Protein AF-A0A520QH51-F1 (afdb_monomer_lite)

Sequence (351 aa):
MFACTRCDEPVSREGALCEECRLDLYPPISARGGKYSPLALGAISLVCDPLLIPSILAMRRGVSELREVARREREGHWGDEHRDVRTGAVWGIVLGGARPALVVFFAIAVMFLDAWAPGHAEPWRPPYRPGVRITSDILADDVARRQRGLDALTYEGADLTGAQRRALLRFAIDGDAPRSQRTLVAERILVTDHLRRLEPSALVGVADLDAPARSAAFVHLAAEIASAERGEAARQTTVELMRRETNPDAFPVWAYDQAEVGAWALSALASLDPHHPLASQSLHVGAALCDSGEASAETFAPIRGRALDLIRGGEDEQLVLAAVAVSACLEQDREVTEALALRGDPEGGDR

pLDDT: mean 76.83, std 13.9, range [34.16, 94.38]

Secondary structure (DSSP, 8-state):
-EEPTTT-PEEPSSS-B-TTT--BSS--GGGSS-SS-HHHHHHHHHHS-TTSHHHHHHHHHHHHHHHHHHHHHHTT---THHHHHHHHHHHHHHHHHHHHHHHHHHHHHHHHHHHSS---------S--HHHHHHHHHTSS-HHHHHHHHHHHHHHGGG--HHHHHHHHHHHHH-SS-HHHHHHHHHHHHHT-TTS---GGGGTTGGGS-HHHHHHHHHHHHHHHT-TTTHHHHHHHHHHHHHT---TTSS-GGGG-SHHHHHHHHHHHHTS-TTSTTTTHHHHHHHHHHHHT-S-GGGGGGGHHHHHHHHHH---HHHHHHHHHHHGGGTT-HHHHHHHHHHS-TT-S--

Radius of gyration: 50.43 Å; chains: 1; bounding box: 85×51×151 Å

Structure (mmCIF, N/CA/C/O backbone):
data_AF-A0A520QH51-F1
#
_entry.id   AF-A0A520QH51-F1
#
loop_
_atom_site.group_PDB
_atom_site.id
_atom_site.type_symbol
_atom_site.label_atom_id
_atom_site.label_alt_id
_atom_site.label_comp_id
_atom_site.label_asym_id
_atom_site.label_entity_id
_atom_site.label_seq_id
_atom_site.pdbx_PDB_ins_code
_atom_site.Cartn_x
_atom_site.Cartn_y
_atom_site.Cartn_z
_atom_site.occupancy
_atom_site.B_iso_or_equiv
_atom_site.auth_seq_id
_atom_site.auth_comp_id
_atom_site.auth_asym_id
_atom_site.auth_atom_id
_atom_site.pdbx_PDB_model_num
ATOM 1 N N . MET A 1 1 ? -40.577 28.714 95.571 1.00 51.81 1 MET A N 1
ATOM 2 C CA . MET A 1 1 ? -41.981 29.147 95.452 1.00 51.81 1 MET A CA 1
ATOM 3 C C . MET A 1 1 ? -42.115 29.741 94.064 1.00 51.81 1 MET A C 1
ATOM 5 O O . MET A 1 1 ? -41.299 30.594 93.738 1.00 51.81 1 MET A O 1
ATOM 9 N N . PHE A 1 2 ? -43.000 29.211 93.225 1.00 55.94 2 PHE A N 1
ATOM 10 C CA . PHE A 1 2 ? -43.242 29.742 91.879 1.00 55.94 2 PHE A CA 1
ATOM 11 C C . PHE A 1 2 ? -44.551 30.530 91.906 1.00 55.94 2 PHE A C 1
ATOM 13 O O . PHE A 1 2 ? -45.502 30.068 92.528 1.00 55.94 2 PHE A O 1
ATOM 20 N N . ALA A 1 3 ? -44.583 31.701 91.273 1.00 58.47 3 ALA A N 1
ATOM 21 C CA . ALA A 1 3 ? -45.793 32.505 91.129 1.00 58.47 3 ALA A CA 1
ATOM 22 C C . ALA A 1 3 ? -46.514 32.136 89.822 1.00 58.47 3 ALA A C 1
ATOM 24 O O . ALA A 1 3 ? -45.864 31.900 88.798 1.00 58.47 3 ALA A O 1
ATOM 25 N N . CYS A 1 4 ? -47.844 32.050 89.847 1.00 56.00 4 CYS A N 1
ATOM 26 C CA . CYS A 1 4 ? -48.638 31.818 88.643 1.00 56.00 4 CYS A CA 1
ATOM 27 C C . CYS A 1 4 ? -48.494 32.998 87.673 1.00 56.00 4 CYS A C 1
ATOM 29 O O . CYS A 1 4 ? -48.790 34.130 88.029 1.00 56.00 4 CYS A O 1
ATOM 31 N N . THR A 1 5 ? -48.140 32.752 86.411 1.00 58.38 5 THR A N 1
ATOM 32 C CA . THR A 1 5 ? -47.882 33.819 85.419 1.00 58.38 5 THR A CA 1
ATOM 33 C C . THR A 1 5 ? -49.096 34.682 85.064 1.00 58.38 5 THR A C 1
ATOM 35 O O . THR A 1 5 ? -48.954 35.670 84.347 1.00 58.38 5 THR A O 1
ATOM 38 N N . ARG A 1 6 ? -50.298 34.306 85.518 1.00 56.81 6 ARG A N 1
ATOM 39 C CA . ARG A 1 6 ? -51.548 35.024 85.244 1.00 56.81 6 ARG A CA 1
ATOM 40 C C . ARG A 1 6 ? -52.113 35.771 86.455 1.00 56.81 6 ARG A C 1
ATOM 42 O O . ARG A 1 6 ? -52.847 36.731 86.251 1.00 56.81 6 ARG A O 1
ATOM 49 N N . CYS A 1 7 ? -51.818 35.328 87.674 1.00 63.22 7 CYS A N 1
ATOM 50 C CA . CYS A 1 7 ? -52.389 35.898 88.901 1.00 63.22 7 CYS A CA 1
ATOM 51 C C . CYS A 1 7 ? -51.370 36.106 90.033 1.00 63.22 7 CYS A C 1
ATOM 53 O O . CYS A 1 7 ? -51.765 36.506 91.117 1.00 63.22 7 CYS A O 1
ATOM 55 N N . ASP A 1 8 ? -50.082 35.840 89.796 1.00 60.22 8 ASP A N 1
ATOM 56 C CA . ASP A 1 8 ? -48.950 35.994 90.726 1.00 60.22 8 ASP A CA 1
ATOM 57 C C . ASP A 1 8 ? -49.059 35.255 92.081 1.00 60.22 8 ASP A C 1
ATOM 59 O O . ASP A 1 8 ? -48.204 35.405 92.954 1.00 60.22 8 ASP A O 1
ATOM 63 N N . GLU A 1 9 ? -50.045 34.366 92.232 1.00 64.88 9 GLU A N 1
ATOM 64 C CA . GLU A 1 9 ? -50.251 33.522 93.417 1.00 64.88 9 GLU A CA 1
ATOM 65 C C . GLU A 1 9 ? -49.100 32.506 93.606 1.00 64.88 9 GLU A C 1
ATOM 67 O O . GLU A 1 9 ? -48.696 31.860 92.626 1.00 64.88 9 GLU A O 1
ATOM 72 N N . PRO A 1 10 ? -48.574 32.298 94.831 1.00 57.75 10 PRO A N 1
ATOM 73 C CA . PRO A 1 10 ? -47.543 31.297 95.094 1.00 57.75 10 PRO A CA 1
ATOM 74 C C . PRO A 1 10 ? -48.102 29.863 95.050 1.00 57.75 10 PRO A C 1
ATOM 76 O O . PRO A 1 10 ? -48.915 29.472 95.880 1.00 57.75 10 PRO A O 1
ATOM 79 N N . VAL A 1 11 ? -47.608 29.040 94.122 1.00 58.31 11 VAL A N 1
ATOM 80 C CA . VAL A 1 11 ? -48.062 27.651 93.917 1.00 58.31 11 VAL A CA 1
ATOM 81 C C . VAL A 1 11 ? -47.143 26.653 94.643 1.00 58.31 11 VAL A C 1
ATOM 83 O O . VAL A 1 11 ? -45.909 26.779 94.604 1.00 58.31 11 VAL A O 1
ATOM 86 N N . SER A 1 12 ? -47.736 25.657 95.319 1.00 52.19 12 SER A N 1
ATOM 87 C CA . SER A 1 12 ? -47.019 24.552 95.975 1.00 52.19 12 SER A CA 1
ATOM 88 C C . SER A 1 12 ? -46.561 23.495 94.952 1.00 52.19 12 SER A C 1
ATOM 90 O O . SER A 1 12 ? -47.100 23.377 93.856 1.00 52.19 12 SER A O 1
ATOM 92 N N . ARG A 1 13 ? -45.478 22.772 95.267 1.00 53.16 13 ARG A N 1
ATOM 93 C CA . ARG A 1 13 ? -44.695 21.971 94.301 1.00 53.16 13 ARG A CA 1
ATOM 94 C C . ARG A 1 13 ? -45.325 20.636 93.877 1.00 53.16 13 ARG A C 1
ATOM 96 O O . ARG A 1 13 ? -44.764 19.975 93.008 1.00 53.16 13 ARG A O 1
ATOM 103 N N . GLU A 1 14 ? -46.451 20.235 94.454 1.00 46.94 14 GLU A N 1
ATOM 104 C CA . GLU A 1 14 ? -47.078 18.934 94.201 1.00 46.94 14 GLU A CA 1
ATOM 105 C C . GLU A 1 14 ? -48.450 19.138 93.540 1.00 46.94 14 GLU A C 1
ATOM 107 O O . GLU A 1 14 ? -49.402 19.543 94.193 1.00 46.94 14 GLU A O 1
ATOM 112 N N . GLY A 1 15 ? -48.544 18.879 92.227 1.00 54.56 15 GLY A N 1
ATOM 113 C CA . GLY A 1 15 ? -49.809 18.900 91.471 1.00 54.56 15 GLY A CA 1
ATOM 114 C C . GLY A 1 15 ? -50.276 20.298 91.048 1.00 54.56 15 GLY A C 1
ATOM 115 O O . GLY A 1 15 ? -51.254 20.823 91.566 1.00 54.56 15 GLY A O 1
ATOM 116 N N . ALA A 1 16 ? -49.573 20.909 90.093 1.00 56.59 16 ALA A N 1
ATOM 117 C CA . ALA A 1 16 ? -49.692 22.329 89.760 1.00 56.59 16 ALA A CA 1
ATOM 118 C C . ALA A 1 16 ? -50.955 22.710 88.951 1.00 56.59 16 ALA A C 1
ATOM 120 O O . ALA A 1 16 ? -50.886 23.039 87.764 1.00 56.59 16 ALA A O 1
ATOM 121 N N . LEU A 1 17 ? -52.096 22.754 89.635 1.00 55.97 17 LEU A N 1
ATOM 122 C CA . LEU A 1 17 ? -53.238 23.590 89.275 1.00 55.97 17 LEU A CA 1
ATOM 123 C C . LEU A 1 17 ? -53.187 24.867 90.118 1.00 55.97 17 LEU A C 1
ATOM 125 O O . LEU A 1 17 ? -53.073 24.818 91.338 1.00 55.97 17 LEU A O 1
ATOM 129 N N . CYS A 1 18 ? -53.291 26.022 89.472 1.00 59.66 18 CYS A N 1
ATOM 130 C CA . CYS A 1 18 ? -53.585 27.278 90.161 1.00 59.66 18 CYS A CA 1
ATOM 131 C C . CYS A 1 18 ? -54.989 27.178 90.784 1.00 59.66 18 CYS A C 1
ATOM 133 O O . CYS A 1 18 ? -55.955 27.063 90.031 1.00 59.66 18 CYS A O 1
ATOM 135 N N . GLU A 1 19 ? -55.132 27.211 92.114 1.00 60.78 19 GLU A N 1
ATOM 136 C CA . GLU A 1 19 ? -56.453 27.078 92.762 1.00 60.78 19 GLU A CA 1
ATOM 137 C C . GLU A 1 19 ? -57.422 28.201 92.349 1.00 60.78 19 GLU A C 1
ATOM 139 O O . GLU A 1 19 ? -58.598 27.933 92.096 1.00 60.78 19 GLU A O 1
ATOM 144 N N . GLU A 1 20 ? -56.909 29.421 92.162 1.00 62.56 20 GLU A N 1
ATOM 145 C CA . GLU A 1 20 ? -57.691 30.609 91.791 1.00 62.56 20 GLU A CA 1
ATOM 146 C C . GLU A 1 20 ? -58.173 30.562 90.329 1.00 62.56 20 GLU A C 1
ATOM 148 O O . GLU A 1 20 ? -59.326 30.830 89.994 1.00 62.56 20 GLU A O 1
ATOM 153 N N . CYS A 1 21 ? -57.266 30.206 89.422 1.00 60.12 21 CYS A N 1
ATOM 154 C CA . CYS A 1 21 ? -57.450 30.368 87.985 1.00 60.12 21 CYS A CA 1
ATOM 155 C C . CYS A 1 21 ? -57.677 29.049 87.236 1.00 60.12 21 CYS A C 1
ATOM 157 O O . CYS A 1 21 ? -57.857 29.060 86.016 1.00 60.12 21 CYS A O 1
ATOM 159 N N . ARG A 1 22 ? -57.650 27.918 87.963 1.00 59.56 22 ARG A N 1
ATOM 160 C CA . ARG A 1 22 ? -57.692 26.526 87.468 1.00 59.56 22 ARG A CA 1
ATOM 161 C C . ARG A 1 22 ? -56.784 26.269 86.268 1.00 59.56 22 ARG A C 1
ATOM 163 O O . ARG A 1 22 ? -57.030 25.374 85.462 1.00 59.56 22 ARG A O 1
ATOM 170 N N . LEU A 1 23 ? -55.741 27.081 86.137 1.00 56.56 23 LEU A N 1
ATOM 171 C CA . LEU A 1 23 ? -54.779 26.966 85.065 1.00 56.56 23 LEU A CA 1
ATOM 172 C C . LEU A 1 23 ? -53.839 25.823 85.428 1.00 56.56 23 LEU A C 1
ATOM 174 O O . LEU A 1 23 ? -53.167 25.877 86.461 1.00 56.56 23 LEU A O 1
ATOM 178 N N . ASP A 1 24 ? -53.818 24.800 84.584 1.00 57.91 24 ASP A N 1
ATOM 179 C CA . ASP A 1 24 ? -52.816 23.749 84.661 1.00 57.91 24 ASP A CA 1
ATOM 180 C C . ASP A 1 24 ? -51.475 24.350 84.224 1.00 57.91 24 ASP A C 1
ATOM 182 O O . ASP A 1 24 ? -51.290 24.732 83.062 1.00 57.91 24 ASP A O 1
ATOM 186 N N . LEU A 1 25 ? -50.562 24.522 85.181 1.00 55.75 25 LEU A N 1
ATOM 187 C CA . LEU A 1 25 ? -49.248 25.117 84.926 1.00 55.75 25 LEU A CA 1
ATOM 188 C C . LEU A 1 25 ? -48.340 24.158 84.145 1.00 55.75 25 LEU A C 1
ATOM 190 O O . LEU A 1 25 ? -47.405 24.601 83.473 1.00 55.75 25 LEU A O 1
ATOM 194 N N . TYR A 1 26 ? -48.644 22.859 84.165 1.00 56.97 26 TYR A N 1
ATOM 195 C CA . TYR A 1 26 ? -47.926 21.838 83.416 1.00 56.97 26 TYR A CA 1
ATOM 196 C C . TYR A 1 26 ? -48.920 20.940 82.680 1.00 56.97 26 TYR A C 1
ATOM 198 O O . TYR A 1 26 ? -49.053 19.773 83.043 1.00 56.97 26 TYR A O 1
ATOM 206 N N . PRO A 1 27 ? -49.542 21.428 81.585 1.00 60.12 27 PRO A N 1
ATOM 207 C CA . PRO A 1 27 ? -50.450 20.601 80.808 1.00 60.12 27 PRO A CA 1
ATOM 208 C C . PRO A 1 27 ? -49.763 19.290 80.401 1.00 60.12 27 PRO A C 1
ATOM 210 O O . PRO A 1 27 ? -48.537 19.299 80.144 1.00 60.12 27 PRO A O 1
ATOM 213 N N . PRO A 1 28 ? -50.533 18.188 80.321 1.00 59.53 28 PRO A N 1
ATOM 214 C CA . PRO A 1 28 ? -50.001 16.873 80.014 1.00 59.53 28 PRO A CA 1
ATOM 215 C C . PRO A 1 28 ? -49.222 16.943 78.708 1.00 59.53 28 PRO A C 1
ATOM 217 O O . PRO A 1 28 ? -49.640 17.586 77.737 1.00 59.53 28 PRO A O 1
ATOM 220 N N . ILE A 1 29 ? -48.046 16.319 78.692 1.00 56.41 29 ILE A N 1
ATOM 221 C CA . ILE A 1 29 ? -47.102 16.421 77.567 1.00 56.41 29 ILE A CA 1
ATOM 222 C C . ILE A 1 29 ? -47.766 15.961 76.252 1.00 56.41 29 ILE A C 1
ATOM 224 O O . ILE A 1 29 ? -47.536 16.535 75.186 1.00 56.41 29 ILE A O 1
ATOM 228 N N . SER A 1 30 ? -48.698 15.010 76.347 1.00 55.88 30 SER A N 1
ATOM 229 C CA . SER A 1 30 ? -49.534 14.511 75.250 1.00 55.88 30 SER A CA 1
ATOM 230 C C . SER A 1 30 ? -50.407 15.575 74.563 1.00 55.88 30 SER A C 1
ATOM 232 O O . SER A 1 30 ? -50.742 15.409 73.391 1.00 55.88 30 SER A O 1
ATOM 234 N N . ALA A 1 31 ? -50.742 16.680 75.236 1.00 56.53 31 ALA A N 1
ATOM 235 C CA . ALA A 1 31 ? -51.583 17.751 74.699 1.00 56.53 31 ALA A CA 1
ATOM 236 C C . ALA A 1 31 ? -50.799 18.846 73.943 1.00 56.53 31 ALA A C 1
ATOM 238 O O . ALA A 1 31 ? -51.407 19.697 73.294 1.00 56.53 31 ALA A O 1
ATOM 239 N N . ARG A 1 32 ? -49.456 18.854 74.002 1.00 55.56 32 ARG A N 1
ATOM 240 C CA . ARG A 1 32 ? -48.621 19.978 73.525 1.00 55.56 32 ARG A CA 1
ATOM 241 C C . ARG A 1 32 ? -48.234 19.961 72.044 1.00 55.56 32 ARG A C 1
ATOM 243 O O . ARG A 1 32 ? -47.644 20.932 71.574 1.00 55.56 32 ARG A O 1
ATOM 250 N N . GLY A 1 33 ? -48.556 18.928 71.270 1.00 50.16 33 GLY A N 1
ATOM 251 C CA . GLY A 1 33 ? -48.171 18.907 69.856 1.00 50.16 33 GLY A CA 1
ATOM 252 C C . GLY A 1 33 ? -49.075 18.032 69.004 1.00 50.16 33 GLY A C 1
ATOM 253 O O . GLY A 1 33 ? -49.633 17.064 69.504 1.00 50.16 33 GLY A O 1
ATOM 254 N N . GLY A 1 34 ? -49.166 18.349 67.709 1.00 57.78 34 GLY A N 1
ATOM 255 C CA . GLY A 1 34 ? -50.163 17.859 66.746 1.00 57.78 34 GLY A CA 1
ATOM 256 C C . GLY A 1 34 ? -50.494 16.359 66.735 1.00 57.78 34 GLY A C 1
ATOM 257 O O . GLY A 1 34 ? -49.760 15.546 67.285 1.00 57.78 34 GLY A O 1
ATOM 258 N N . LYS A 1 35 ? -51.580 16.030 66.018 1.00 61.19 35 LYS A N 1
ATOM 259 C CA . LYS A 1 35 ? -52.412 14.799 66.022 1.00 61.19 35 LYS A CA 1
ATOM 260 C C . LYS A 1 35 ? -51.740 13.417 66.178 1.00 61.19 35 LYS A C 1
ATOM 262 O O . LYS A 1 35 ? -52.455 12.459 66.442 1.00 61.19 35 LYS A O 1
ATOM 267 N N . TYR A 1 36 ? -50.425 13.284 66.022 1.00 60.50 36 TYR A N 1
ATOM 268 C CA . TYR A 1 36 ? -49.702 12.012 66.059 1.00 60.50 36 TYR A CA 1
ATOM 269 C C . TYR A 1 36 ? -48.541 12.039 67.062 1.00 60.50 36 TYR A C 1
ATOM 271 O O . TYR A 1 36 ? -47.714 12.954 67.046 1.00 60.50 36 TYR A O 1
ATOM 279 N N . SER A 1 37 ? -48.467 11.012 67.914 1.00 65.81 37 SER A N 1
ATOM 280 C CA . SER A 1 37 ? -47.345 10.780 68.830 1.00 65.81 37 SER A CA 1
ATOM 281 C C . SER A 1 37 ? -46.060 10.411 68.062 1.00 65.81 37 SER A C 1
ATOM 283 O O . SER A 1 37 ? -46.144 9.925 66.931 1.00 65.81 37 SER A O 1
ATOM 285 N N . PRO A 1 38 ? -44.857 10.591 68.646 1.00 66.00 38 PRO A N 1
ATOM 286 C CA . PRO A 1 38 ? -43.596 10.176 68.017 1.00 66.00 38 PRO A CA 1
ATOM 287 C C . PRO A 1 38 ? -43.576 8.696 67.612 1.00 66.00 38 PRO A C 1
ATOM 289 O O . PRO A 1 38 ? -43.050 8.356 66.557 1.00 66.00 38 PRO A O 1
ATOM 292 N N . LEU A 1 39 ? -44.206 7.830 68.412 1.00 66.94 39 LEU A N 1
ATOM 293 C CA . LEU A 1 39 ? -44.377 6.409 68.111 1.00 66.94 39 LEU A CA 1
ATOM 294 C C . LEU A 1 39 ? -45.283 6.184 66.891 1.00 66.94 39 LEU A C 1
ATOM 296 O O . LEU A 1 39 ? -44.944 5.393 66.018 1.00 66.94 39 LEU A O 1
ATOM 300 N N . ALA A 1 40 ? -46.404 6.906 66.793 1.00 69.06 40 ALA A N 1
ATOM 301 C CA . ALA A 1 40 ? -47.287 6.826 65.630 1.00 69.06 40 ALA A CA 1
ATOM 302 C C . ALA A 1 40 ? -46.584 7.318 64.354 1.00 69.06 40 ALA A C 1
ATOM 304 O O . ALA A 1 40 ? -46.711 6.696 63.304 1.00 69.06 40 ALA A O 1
ATOM 305 N N . LEU A 1 41 ? -45.791 8.390 64.451 1.00 65.25 41 LEU A N 1
ATOM 306 C CA . LEU A 1 41 ? -44.973 8.882 63.340 1.00 65.25 41 LEU A CA 1
ATOM 307 C C . LEU A 1 41 ? -43.886 7.874 62.937 1.00 65.25 41 LEU A C 1
ATOM 309 O O . LEU A 1 41 ? -43.697 7.651 61.746 1.00 65.25 41 LEU A O 1
ATOM 313 N N . GLY A 1 42 ? -43.229 7.227 63.906 1.00 58.75 42 GLY A N 1
ATOM 314 C CA . GLY A 1 42 ? -42.260 6.155 63.655 1.00 58.75 42 GLY A CA 1
ATOM 315 C C . GLY A 1 42 ? -42.887 4.886 63.060 1.00 58.75 42 GLY A C 1
ATOM 316 O O . GLY A 1 42 ? -42.258 4.207 62.260 1.00 58.75 42 GLY A O 1
ATOM 317 N N . ALA A 1 43 ? -44.142 4.571 63.387 1.00 71.62 43 ALA A N 1
ATOM 318 C CA . ALA A 1 43 ? -44.869 3.463 62.765 1.00 71.62 43 ALA A CA 1
ATOM 319 C C . ALA A 1 43 ? -45.305 3.798 61.327 1.00 71.62 43 ALA A C 1
ATOM 321 O O . ALA A 1 43 ? -45.138 2.985 60.420 1.00 71.62 43 ALA A O 1
ATOM 322 N N . ILE A 1 44 ? -45.809 5.017 61.093 1.00 72.19 44 ILE A N 1
ATOM 323 C CA . ILE A 1 44 ? -46.162 5.504 59.748 1.00 72.19 44 ILE A CA 1
ATOM 324 C C . ILE A 1 44 ? -44.917 5.562 58.862 1.00 72.19 44 ILE A C 1
ATOM 326 O O . ILE A 1 44 ? -44.995 5.216 57.682 1.00 72.19 44 ILE A O 1
ATOM 330 N N . SER A 1 45 ? -43.761 5.932 59.421 1.00 68.75 45 SER A N 1
ATOM 331 C CA . SER A 1 45 ? -42.522 6.010 58.654 1.00 68.75 45 SER A CA 1
ATOM 332 C C . SER A 1 45 ? -42.029 4.655 58.139 1.00 68.75 45 SER A C 1
ATOM 334 O O . SER A 1 45 ? -41.273 4.610 57.169 1.00 68.75 45 SER A O 1
ATOM 336 N N . LEU A 1 46 ? -42.483 3.536 58.715 1.00 65.94 46 LEU A N 1
ATOM 337 C CA . LEU A 1 46 ? -42.207 2.189 58.202 1.00 65.94 46 LEU A CA 1
ATOM 338 C C . LEU A 1 46 ? -43.045 1.835 56.967 1.00 65.94 46 LEU A C 1
ATOM 340 O O . LEU A 1 46 ? -42.603 1.025 56.152 1.00 65.94 46 LEU A O 1
ATOM 344 N N . VAL A 1 47 ? -44.200 2.469 56.770 1.00 69.44 47 VAL A N 1
ATOM 345 C CA . VAL A 1 47 ? -45.127 2.126 55.679 1.00 69.44 47 VAL A CA 1
ATOM 346 C C . VAL A 1 47 ? -45.119 3.180 54.569 1.00 69.44 47 VAL A C 1
ATOM 348 O O . VAL A 1 47 ? -45.052 2.827 53.396 1.00 69.44 47 VAL A O 1
ATOM 351 N N . CYS A 1 48 ? -45.119 4.469 54.921 1.00 68.56 48 CYS A N 1
ATOM 352 C CA . CYS A 1 48 ? -45.359 5.576 53.991 1.00 68.56 48 CYS A CA 1
ATOM 353 C C . CYS A 1 48 ? -44.329 6.699 54.162 1.00 68.56 48 CYS A C 1
ATOM 355 O O . CYS A 1 48 ? -44.671 7.801 54.591 1.00 68.56 48 CYS A O 1
ATOM 357 N N . ASP A 1 49 ? -43.065 6.431 53.826 1.00 67.25 49 ASP A N 1
ATOM 358 C CA . ASP A 1 49 ? -42.001 7.436 53.915 1.00 67.25 49 ASP A CA 1
ATOM 359 C C . ASP A 1 49 ? -41.099 7.479 52.670 1.00 67.25 49 ASP A C 1
ATOM 361 O O . ASP A 1 49 ? -39.961 7.006 52.704 1.00 67.25 49 ASP A O 1
ATOM 365 N N . PRO A 1 50 ? -41.598 8.028 51.547 1.00 60.06 50 PRO A N 1
ATOM 366 C CA . PRO A 1 50 ? -40.842 8.083 50.297 1.00 60.06 50 PRO A CA 1
ATOM 367 C C . PRO A 1 50 ? -39.649 9.056 50.335 1.00 60.06 50 PRO A C 1
ATOM 369 O O . PRO A 1 50 ? -38.803 8.990 49.451 1.00 60.06 50 PRO A O 1
ATOM 372 N N . LEU A 1 51 ? -39.566 9.958 51.324 1.00 72.94 51 LEU A N 1
ATOM 373 C CA . LEU A 1 51 ? -38.568 11.043 51.374 1.00 72.94 51 LEU A CA 1
ATOM 374 C C . LEU A 1 51 ? -37.917 11.236 52.760 1.00 72.94 51 LEU A C 1
ATOM 376 O O . LEU A 1 51 ? -37.344 12.288 53.032 1.00 72.94 51 LEU A O 1
ATOM 380 N N . LEU A 1 52 ? -38.005 10.245 53.651 1.00 73.81 52 LEU A N 1
ATOM 381 C CA . LEU A 1 52 ? -37.541 10.297 55.051 1.00 73.81 52 LEU A CA 1
ATOM 382 C C . LEU A 1 52 ? -38.207 11.391 55.919 1.00 73.81 52 LEU A C 1
ATOM 384 O O . LEU A 1 52 ? -37.733 11.700 57.015 1.00 73.81 52 LEU A O 1
ATOM 388 N N . ILE A 1 53 ? -39.313 11.984 55.463 1.00 75.00 53 ILE A N 1
ATOM 389 C CA . ILE A 1 53 ? -39.962 13.135 56.106 1.00 75.00 53 ILE A CA 1
ATOM 390 C C . ILE A 1 53 ? -40.612 12.707 57.441 1.00 75.00 53 ILE A C 1
ATOM 392 O O . ILE A 1 53 ? -40.224 13.246 58.484 1.00 75.00 53 ILE A O 1
ATOM 396 N N . PRO A 1 54 ? -41.543 11.726 57.470 1.00 73.19 54 PRO A N 1
ATOM 397 C CA . PRO A 1 54 ? -42.029 11.090 58.694 1.00 73.19 54 PRO A CA 1
ATOM 398 C C . PRO A 1 54 ? -40.933 10.627 59.660 1.00 73.19 54 PRO A C 1
ATOM 400 O O . PRO A 1 54 ? -41.044 10.875 60.860 1.00 73.19 54 PRO A O 1
ATOM 403 N N . SER A 1 55 ? -39.857 10.019 59.153 1.00 73.12 55 SER A N 1
ATOM 404 C CA . SER A 1 55 ? -38.724 9.544 59.961 1.00 73.12 55 SER A CA 1
ATOM 405 C C . SER A 1 55 ? -38.006 10.688 60.690 1.00 73.12 55 SER A C 1
ATOM 407 O O . SER A 1 55 ? -37.783 10.628 61.903 1.00 73.12 55 SER A O 1
ATOM 409 N N . ILE A 1 56 ? -37.694 11.775 59.976 1.00 78.06 56 ILE A N 1
ATOM 410 C CA . ILE A 1 56 ? -37.047 12.967 60.549 1.00 78.06 56 ILE A CA 1
ATOM 411 C C . ILE A 1 56 ? -37.965 13.655 61.565 1.00 78.06 56 ILE A C 1
ATOM 413 O O . ILE A 1 56 ? -37.503 14.092 62.624 1.00 78.06 56 ILE A O 1
ATOM 417 N N . LEU A 1 57 ? -39.265 13.736 61.274 1.00 76.69 57 LEU A N 1
ATOM 418 C CA . LEU A 1 57 ? -40.258 14.314 62.182 1.00 76.69 57 LEU A CA 1
ATOM 419 C C . LEU A 1 57 ? -40.410 13.492 63.469 1.00 76.69 57 LEU A C 1
ATOM 421 O O . LEU A 1 57 ? -40.429 14.081 64.552 1.00 76.69 57 LEU A O 1
ATOM 425 N N . ALA A 1 58 ? -40.455 12.159 63.374 1.00 76.62 58 ALA A N 1
ATOM 426 C CA . ALA A 1 58 ? -40.513 11.261 64.529 1.00 76.62 58 ALA A CA 1
ATOM 427 C C . ALA A 1 58 ? -39.295 11.447 65.450 1.00 76.62 58 ALA A C 1
ATOM 429 O O . ALA A 1 58 ? -39.458 11.623 66.660 1.00 76.62 58 ALA A O 1
ATOM 430 N N . MET A 1 59 ? -38.087 11.512 64.876 1.00 74.44 59 MET A N 1
ATOM 431 C CA . MET A 1 59 ? -36.848 11.729 65.630 1.00 74.44 59 MET A CA 1
ATOM 432 C C . MET A 1 59 ? -36.794 13.111 66.289 1.00 74.44 59 MET A C 1
ATOM 434 O O . MET A 1 59 ? -36.540 13.212 67.491 1.00 74.44 59 MET A O 1
ATOM 438 N N . ARG A 1 60 ? -37.064 14.188 65.535 1.00 80.12 60 ARG A N 1
ATOM 439 C CA . ARG A 1 60 ? -37.058 15.561 66.077 1.00 80.12 60 ARG A CA 1
ATOM 44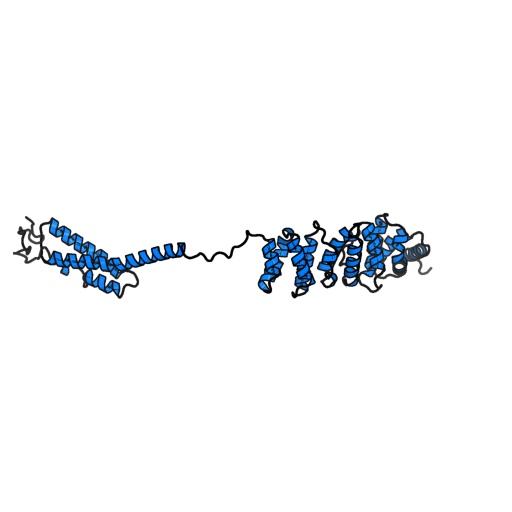0 C C . ARG A 1 60 ? -38.042 15.710 67.228 1.00 80.12 60 ARG A C 1
ATOM 442 O O . ARG A 1 60 ? -37.716 16.323 68.245 1.00 80.12 60 ARG A O 1
ATOM 449 N N . ARG A 1 61 ? -39.234 15.133 67.073 1.00 76.81 61 ARG A N 1
ATOM 450 C CA . ARG A 1 61 ? -40.273 15.209 68.090 1.00 76.81 61 ARG A CA 1
ATOM 451 C C . ARG A 1 61 ? -39.929 14.363 69.309 1.00 76.81 61 ARG A C 1
ATOM 453 O O . ARG A 1 61 ? -39.997 14.885 70.412 1.00 76.81 61 ARG A O 1
ATOM 460 N N . GLY A 1 62 ? -39.455 13.130 69.128 1.00 74.69 62 GLY A N 1
ATOM 461 C CA . GLY A 1 62 ? -38.982 12.295 70.234 1.00 74.69 62 GLY A CA 1
ATOM 462 C C . GLY A 1 62 ? -37.884 12.971 71.067 1.00 74.69 62 GLY A C 1
ATOM 463 O O . GLY A 1 62 ? -37.960 12.979 72.291 1.00 74.69 62 GLY A O 1
ATOM 464 N N . VAL A 1 63 ? -36.908 13.628 70.426 1.00 80.44 63 VAL A N 1
ATOM 465 C CA . VAL A 1 63 ? -35.855 14.385 71.134 1.00 80.44 63 VAL A CA 1
ATOM 466 C C . VAL A 1 63 ? -36.430 15.587 71.890 1.00 80.44 63 VAL A C 1
ATOM 468 O O . VAL A 1 63 ? -35.983 15.881 72.999 1.00 80.44 63 VAL A O 1
ATOM 471 N N . SER A 1 64 ? -37.416 16.281 71.317 1.00 78.62 64 SER A N 1
ATOM 472 C CA . SER A 1 64 ? -38.101 17.391 71.987 1.00 78.62 64 SER A CA 1
ATOM 473 C C . SER A 1 64 ? -38.843 16.927 73.242 1.00 78.62 64 SER A C 1
ATOM 475 O O . SER A 1 64 ? -38.676 17.540 74.294 1.00 78.62 64 SER A O 1
ATOM 477 N N . GLU A 1 65 ? -39.599 15.828 73.157 1.00 77.62 65 GLU A N 1
ATOM 478 C CA . GLU A 1 65 ? -40.328 15.269 74.306 1.00 77.62 65 GLU A CA 1
ATOM 479 C C . GLU A 1 65 ? -39.362 14.792 75.406 1.00 77.62 65 GLU A C 1
ATOM 481 O O . GLU A 1 65 ? -39.573 15.063 76.586 1.00 77.62 65 GLU A O 1
ATOM 486 N N . LEU A 1 66 ? -38.239 14.157 75.042 1.00 79.12 66 LEU A N 1
ATOM 487 C CA . LEU A 1 66 ? -37.220 13.735 76.015 1.00 79.12 66 LEU A CA 1
ATOM 488 C C . LEU A 1 66 ? -36.536 14.919 76.712 1.00 79.12 66 LEU A C 1
ATOM 490 O O . LEU A 1 66 ? -36.284 14.858 77.917 1.00 79.12 66 LEU A O 1
ATOM 494 N N . ARG A 1 67 ? -36.246 16.006 75.982 1.00 80.44 67 ARG A N 1
ATOM 495 C CA . ARG A 1 67 ? -35.692 17.242 76.563 1.00 80.44 67 ARG A CA 1
ATOM 496 C C . ARG A 1 67 ? -36.680 17.918 77.504 1.00 80.44 67 ARG A C 1
ATOM 498 O O . ARG A 1 67 ? -36.256 18.454 78.525 1.00 80.44 67 ARG A O 1
ATOM 505 N N . GLU A 1 68 ? -37.965 17.876 77.171 1.00 74.19 68 GLU A N 1
ATOM 506 C CA . GLU A 1 68 ? -39.031 18.428 78.002 1.00 74.19 68 GLU A CA 1
ATOM 507 C C . GLU A 1 68 ? -39.192 17.640 79.305 1.00 74.19 68 GLU A C 1
ATOM 509 O O . GLU A 1 68 ? -39.186 18.241 80.379 1.00 74.19 68 GLU A O 1
ATOM 514 N N . VAL A 1 69 ? -39.230 16.304 79.240 1.00 75.06 69 VAL A N 1
ATOM 515 C CA . VAL A 1 69 ? -39.243 15.449 80.440 1.00 75.06 69 VAL A CA 1
ATOM 516 C C . VAL A 1 69 ? -38.001 15.714 81.300 1.00 75.0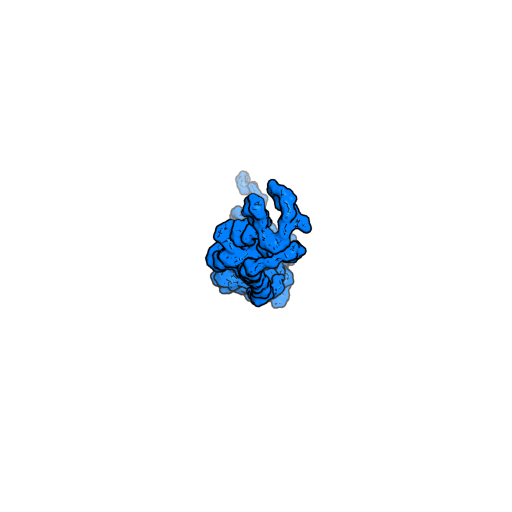6 69 VAL A C 1
ATOM 518 O O . VAL A 1 69 ? -38.117 15.942 82.501 1.00 75.06 69 VAL A O 1
ATOM 521 N N . ALA A 1 70 ? -36.811 15.787 80.693 1.00 75.31 70 ALA A N 1
ATOM 522 C CA . ALA A 1 70 ? -35.566 16.079 81.412 1.00 75.31 70 ALA A CA 1
ATOM 523 C C . ALA A 1 70 ? -35.504 17.505 81.996 1.00 75.31 70 ALA A C 1
ATOM 525 O O . ALA A 1 70 ? -34.748 17.766 82.934 1.00 75.31 70 ALA A O 1
ATOM 526 N N . ARG A 1 71 ? -36.247 18.468 81.440 1.00 74.25 71 ARG A N 1
ATOM 527 C CA . ARG A 1 71 ? -36.405 19.800 82.035 1.00 74.25 71 ARG A CA 1
ATOM 528 C C . ARG A 1 71 ? -37.306 19.730 83.268 1.00 74.25 71 ARG A C 1
ATOM 530 O O . ARG A 1 71 ? -36.877 20.173 84.328 1.00 74.25 71 ARG A O 1
ATOM 537 N N . ARG A 1 72 ? -38.489 19.119 83.145 1.00 69.06 72 ARG A N 1
ATOM 538 C CA . ARG A 1 72 ? -39.470 19.006 84.239 1.00 69.06 72 ARG A CA 1
ATOM 539 C C . ARG A 1 72 ? -38.910 18.255 85.449 1.00 69.06 72 ARG A C 1
ATOM 541 O O . ARG A 1 72 ? -39.108 18.688 86.580 1.00 69.06 72 ARG A O 1
ATOM 548 N N . GLU A 1 73 ? -38.125 17.205 85.216 1.00 69.69 73 GLU A N 1
ATOM 549 C CA . GLU A 1 73 ? -37.447 16.474 86.294 1.00 69.69 73 GLU A CA 1
ATOM 550 C C . GLU A 1 73 ? -36.366 17.302 86.997 1.00 69.69 73 GLU A C 1
ATOM 552 O O . GLU A 1 73 ? -36.254 17.249 88.220 1.00 69.69 73 GLU A O 1
ATOM 557 N N . ARG A 1 74 ? -35.596 18.121 86.262 1.00 69.44 74 ARG A N 1
ATOM 558 C CA . ARG A 1 74 ? -34.630 19.060 86.867 1.00 69.44 74 ARG A CA 1
ATOM 559 C C . ARG A 1 74 ? -35.314 20.145 87.694 1.00 69.44 74 ARG A C 1
ATOM 561 O O . ARG A 1 74 ? -34.739 20.636 88.659 1.00 69.44 74 ARG A O 1
ATOM 568 N N . GLU A 1 75 ? -36.540 20.497 87.329 1.00 67.69 75 GLU A N 1
ATOM 569 C CA . GLU A 1 75 ? -37.397 21.414 88.083 1.00 67.69 75 GLU A CA 1
ATOM 570 C C . GLU A 1 75 ? -38.073 20.733 89.293 1.00 67.69 75 GLU A C 1
ATOM 572 O O . GLU A 1 75 ? -38.709 21.415 90.099 1.00 67.69 75 GLU A O 1
ATOM 577 N N . GLY A 1 76 ? -37.873 19.417 89.469 1.00 54.59 76 GLY A N 1
ATOM 578 C CA . GLY A 1 76 ? -38.359 18.617 90.596 1.00 54.59 76 GLY A CA 1
ATOM 579 C C . GLY A 1 76 ? -39.740 17.990 90.392 1.00 54.59 76 GLY A C 1
ATOM 580 O O . GLY A 1 76 ? -40.299 17.463 91.350 1.00 54.59 76 GLY A O 1
ATOM 581 N N . HIS A 1 77 ? -40.293 18.042 89.177 1.00 62.81 77 HIS A N 1
ATOM 582 C CA . HIS A 1 77 ? -41.618 17.511 88.865 1.00 62.81 77 HIS A CA 1
ATOM 583 C C . HIS A 1 77 ? -41.510 16.069 88.368 1.00 62.81 77 HIS A C 1
ATOM 585 O O . HIS A 1 77 ? -40.910 15.800 87.324 1.00 62.81 77 HIS A O 1
ATOM 591 N N . TRP A 1 78 ? -42.135 15.152 89.101 1.00 62.03 78 TRP A N 1
ATOM 592 C CA . TRP A 1 78 ? -42.228 13.737 88.757 1.00 62.03 78 TRP A CA 1
ATOM 593 C C . TRP A 1 78 ? -43.693 13.391 88.505 1.00 62.03 78 TRP A C 1
ATOM 595 O O . TRP A 1 78 ? -44.545 13.689 89.336 1.00 62.03 78 TRP A O 1
ATOM 605 N N . GLY A 1 79 ? -43.990 12.789 87.355 1.00 62.44 79 GLY A N 1
ATOM 606 C CA . GLY A 1 79 ? -45.332 12.329 87.010 1.00 62.44 79 GLY A CA 1
ATOM 607 C C . GLY A 1 79 ? -45.274 10.961 86.346 1.00 62.44 79 GLY A C 1
ATOM 608 O O . GLY A 1 79 ? -44.344 10.685 85.583 1.00 62.44 79 GLY A O 1
ATOM 609 N N . ASP A 1 80 ? -46.266 10.112 86.612 1.00 62.78 80 ASP A N 1
ATOM 610 C CA . ASP A 1 80 ? -46.333 8.751 86.060 1.00 62.78 80 ASP A CA 1
ATOM 611 C C . ASP A 1 80 ? -46.354 8.754 84.518 1.00 62.78 80 ASP A C 1
ATOM 613 O O . ASP A 1 80 ? -45.751 7.890 83.876 1.00 62.78 80 ASP A O 1
ATOM 617 N N . GLU A 1 81 ? -46.921 9.804 83.908 1.00 67.62 81 GLU A N 1
ATOM 618 C CA . GLU A 1 81 ? -46.938 10.014 82.453 1.00 67.62 81 GLU A CA 1
ATOM 619 C C . GLU A 1 81 ? -45.540 10.179 81.824 1.00 67.62 81 GLU A C 1
ATOM 621 O O . GLU A 1 81 ? -45.355 9.909 80.634 1.00 67.62 81 GLU A O 1
ATOM 626 N N . HIS A 1 82 ? -44.518 10.568 82.600 1.00 68.31 82 HIS A N 1
ATOM 627 C CA . HIS A 1 82 ? -43.153 10.737 82.090 1.00 68.31 82 HIS A CA 1
ATOM 628 C C . HIS A 1 82 ? -42.564 9.414 81.587 1.00 68.31 82 HIS A C 1
ATOM 630 O O . HIS A 1 82 ? -41.779 9.409 80.634 1.00 68.31 82 HIS A O 1
ATOM 636 N N . ARG A 1 83 ? -42.941 8.283 82.200 1.00 71.56 83 ARG A N 1
ATOM 637 C CA . ARG A 1 83 ? -42.469 6.950 81.802 1.00 71.56 83 ARG A CA 1
ATOM 638 C C . ARG A 1 83 ? -43.009 6.549 80.430 1.00 71.56 83 ARG A C 1
ATOM 640 O O . ARG A 1 83 ? -42.247 6.056 79.592 1.00 71.56 83 ARG A O 1
ATOM 647 N N . ASP A 1 84 ? -44.286 6.805 80.181 1.00 72.88 84 ASP A N 1
ATOM 648 C CA . ASP A 1 84 ? -44.944 6.455 78.921 1.00 72.88 84 ASP A CA 1
ATOM 649 C C . ASP A 1 84 ? -44.477 7.360 77.780 1.00 72.88 84 ASP A C 1
ATOM 651 O O . ASP A 1 84 ? -44.152 6.876 76.693 1.00 72.88 84 ASP A O 1
ATOM 655 N N . VAL A 1 85 ? -44.322 8.662 78.047 1.00 73.00 85 VAL A N 1
ATOM 656 C CA . VAL A 1 85 ? -43.763 9.626 77.087 1.00 73.00 85 VAL A CA 1
ATOM 657 C C . VAL A 1 85 ? -42.322 9.269 76.720 1.00 73.00 85 VAL A C 1
ATOM 659 O O . VAL A 1 85 ? -41.976 9.272 75.540 1.00 73.00 85 VAL A O 1
ATOM 662 N N . ARG A 1 86 ? -41.483 8.894 77.696 1.00 74.75 86 ARG A N 1
ATOM 663 C CA . ARG A 1 86 ? -40.114 8.413 77.440 1.00 74.75 86 ARG A CA 1
ATOM 664 C C . ARG A 1 86 ? -40.099 7.182 76.560 1.00 74.75 86 ARG A C 1
ATOM 666 O O . ARG A 1 86 ? -39.366 7.147 75.577 1.00 74.75 86 ARG A O 1
ATOM 673 N N . THR A 1 87 ? -40.914 6.193 76.903 1.00 76.81 87 THR A N 1
ATOM 674 C CA . THR A 1 87 ? -40.979 4.932 76.165 1.00 76.81 87 THR A CA 1
ATOM 675 C C . THR A 1 87 ? -41.437 5.188 74.727 1.00 76.81 87 THR A C 1
ATOM 677 O O . THR A 1 87 ? -40.776 4.753 73.785 1.00 76.81 87 THR A O 1
ATOM 680 N N . GLY A 1 88 ? -42.490 5.988 74.534 1.00 72.31 88 GLY A N 1
ATOM 681 C CA . GLY A 1 88 ? -42.980 6.369 73.209 1.00 72.31 88 GLY A CA 1
ATOM 682 C C . GLY A 1 88 ? -41.993 7.217 72.399 1.00 72.31 88 GLY A C 1
ATOM 683 O O . GLY A 1 88 ? -41.876 7.032 71.188 1.00 72.31 88 GLY A O 1
ATOM 684 N N . ALA A 1 89 ? -41.250 8.119 73.044 1.00 75.88 89 ALA A N 1
ATOM 685 C CA . ALA A 1 89 ? -40.233 8.940 72.393 1.00 75.88 89 ALA A CA 1
ATOM 686 C C . ALA A 1 89 ? -38.997 8.124 71.986 1.00 75.88 89 ALA A C 1
ATOM 688 O O . ALA A 1 89 ? -38.517 8.280 70.865 1.00 75.88 89 ALA A O 1
ATOM 689 N N . VAL A 1 90 ? -38.514 7.226 72.853 1.00 75.81 90 VAL A N 1
ATOM 690 C CA . VAL A 1 90 ? -37.381 6.332 72.562 1.00 75.81 90 VAL A CA 1
ATOM 691 C C . VAL A 1 90 ? -37.723 5.410 71.398 1.00 75.81 90 VAL A C 1
ATOM 693 O O . VAL A 1 90 ? -36.982 5.373 70.419 1.00 75.81 90 VAL A O 1
ATOM 696 N N . TRP A 1 91 ? -38.869 4.729 71.446 1.00 74.94 91 TRP A N 1
ATOM 697 C CA . TRP A 1 91 ? -39.296 3.867 70.343 1.00 74.94 91 TRP A CA 1
ATOM 698 C C . TRP A 1 91 ? -39.579 4.659 69.062 1.00 74.94 91 TRP A C 1
ATOM 700 O O . TRP A 1 91 ? -39.213 4.203 67.983 1.00 74.94 91 TRP A O 1
ATOM 710 N N . GLY A 1 92 ? -40.134 5.871 69.158 1.00 71.69 92 GLY A N 1
ATOM 711 C CA . GLY A 1 92 ? -40.295 6.767 68.009 1.00 71.69 92 GLY A CA 1
ATOM 712 C C . GLY A 1 92 ? -38.966 7.151 67.345 1.00 71.69 92 GLY A C 1
ATOM 713 O O . GLY A 1 92 ? -38.878 7.166 66.119 1.00 71.69 92 GLY A O 1
ATOM 714 N N . ILE A 1 93 ? -37.912 7.400 68.132 1.00 76.12 93 ILE A N 1
ATOM 715 C CA . ILE A 1 93 ? -36.558 7.672 67.622 1.00 76.12 93 ILE A CA 1
ATOM 716 C C . ILE A 1 93 ? -35.941 6.415 67.009 1.00 76.12 93 ILE A C 1
ATOM 718 O O . ILE A 1 93 ? -35.377 6.496 65.924 1.00 76.12 93 ILE A O 1
ATOM 722 N N . VAL A 1 94 ? -36.053 5.260 67.673 1.00 77.19 94 VAL A N 1
ATOM 723 C CA . VAL A 1 94 ? -35.500 3.990 67.174 1.00 77.19 94 VAL A CA 1
ATOM 724 C C . VAL A 1 94 ? -36.134 3.621 65.834 1.00 77.19 94 VAL A C 1
ATOM 726 O O . VAL A 1 94 ? -35.419 3.351 64.871 1.00 77.19 94 VAL A O 1
ATOM 729 N N . LEU A 1 95 ? -37.464 3.677 65.737 1.00 76.31 95 LEU A N 1
ATOM 730 C CA . LEU A 1 95 ? -38.185 3.365 64.503 1.00 76.31 95 LEU A CA 1
ATOM 731 C C . LEU A 1 95 ? -37.935 4.414 63.408 1.00 76.31 95 LEU A C 1
ATOM 733 O O . LEU A 1 95 ? -37.677 4.051 62.262 1.00 76.31 95 LEU A O 1
ATOM 737 N N . GLY A 1 96 ? -37.924 5.705 63.759 1.00 73.50 96 GLY A N 1
ATOM 738 C CA . GLY A 1 96 ? -37.589 6.785 62.825 1.00 73.50 96 GLY A CA 1
ATOM 739 C C . GLY A 1 96 ? -36.129 6.758 62.350 1.00 73.50 96 GLY A C 1
ATOM 740 O O . GLY A 1 96 ? -35.841 7.171 61.233 1.00 73.50 96 GLY A O 1
ATOM 741 N N . GLY A 1 97 ? -35.202 6.251 63.165 1.00 75.50 97 GLY A N 1
ATOM 742 C CA . GLY A 1 97 ? -33.774 6.162 62.853 1.00 75.50 97 GLY A CA 1
ATOM 743 C C . GLY A 1 97 ? -33.367 4.888 62.109 1.00 75.50 97 GLY A C 1
ATOM 744 O O . GLY A 1 97 ? -32.369 4.900 61.390 1.00 75.50 97 GLY A O 1
ATOM 745 N N . ALA A 1 98 ? -34.149 3.809 62.217 1.00 79.88 98 ALA A N 1
ATOM 746 C CA . ALA A 1 98 ? -33.843 2.523 61.589 1.00 79.88 98 ALA A CA 1
ATOM 747 C C . ALA A 1 98 ? -33.746 2.614 60.057 1.00 79.88 98 ALA A C 1
ATOM 749 O O . ALA A 1 98 ? -32.841 2.036 59.458 1.00 79.88 98 ALA A O 1
ATOM 750 N N . ARG A 1 99 ? -34.644 3.372 59.413 1.00 71.81 99 ARG A N 1
ATOM 751 C CA . ARG A 1 99 ? -34.668 3.535 57.950 1.00 71.81 99 ARG A CA 1
ATOM 752 C C . ARG A 1 99 ? -33.478 4.345 57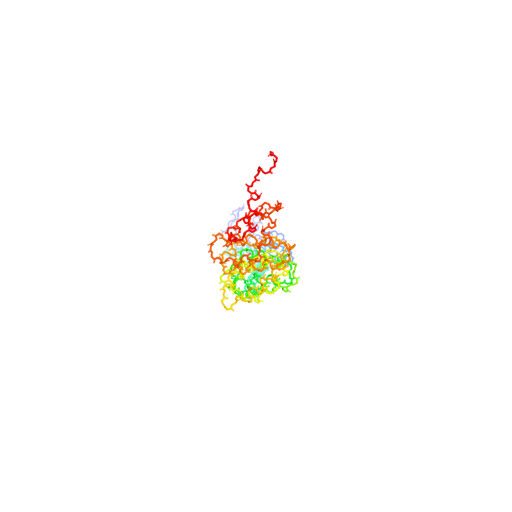.416 1.00 71.81 99 ARG A C 1
ATOM 754 O O . ARG A 1 99 ? -32.786 3.833 56.541 1.00 71.81 99 ARG A O 1
ATOM 761 N N . PRO A 1 100 ? -33.185 5.555 57.933 1.00 75.00 100 PRO A N 1
ATOM 762 C CA . PRO A 1 100 ? -31.975 6.291 57.569 1.00 75.00 100 PRO A CA 1
ATOM 763 C C . PRO A 1 100 ? -30.698 5.485 57.822 1.00 75.00 100 PRO A C 1
ATOM 765 O O . PRO A 1 100 ? -29.814 5.470 56.972 1.00 75.00 100 PRO A O 1
ATOM 768 N N . ALA A 1 101 ? -30.617 4.769 58.950 1.00 79.88 101 ALA A N 1
ATOM 769 C CA . ALA A 1 101 ? -29.475 3.913 59.260 1.00 79.88 101 ALA A CA 1
ATOM 770 C C . ALA A 1 101 ? -29.325 2.769 58.248 1.00 79.88 101 ALA A C 1
ATOM 772 O O . ALA A 1 101 ? -28.214 2.515 57.796 1.00 79.88 101 ALA A O 1
ATOM 773 N N . LEU A 1 102 ? -30.426 2.132 57.838 1.00 79.00 102 LEU A N 1
ATOM 774 C CA . LEU A 1 102 ? -30.425 1.132 56.769 1.00 79.00 102 LEU A CA 1
ATOM 775 C C . LEU A 1 102 ? -30.003 1.725 55.427 1.00 79.00 102 LEU A C 1
ATOM 777 O O . LEU A 1 102 ? -29.210 1.098 54.746 1.00 79.00 102 LEU A O 1
ATOM 781 N N . VAL A 1 103 ? -30.475 2.917 55.051 1.00 77.56 103 VAL A N 1
ATOM 782 C CA . VAL A 1 103 ? -30.073 3.581 53.797 1.00 77.56 103 VAL A CA 1
ATOM 783 C C . VAL A 1 103 ? -28.580 3.900 53.804 1.00 77.56 103 VAL A C 1
ATOM 785 O O . VAL A 1 103 ? -27.897 3.616 52.827 1.00 77.56 103 VAL A O 1
ATOM 788 N N . VAL A 1 104 ? -28.055 4.438 54.907 1.00 79.81 104 VAL A N 1
ATOM 789 C CA . VAL A 1 104 ? -26.619 4.714 55.059 1.00 79.81 104 VAL A CA 1
ATOM 790 C C . VAL A 1 104 ? -25.819 3.414 55.057 1.00 79.81 104 VAL A C 1
ATOM 792 O O . VAL A 1 104 ? -24.814 3.324 54.363 1.00 79.81 104 VAL A O 1
ATOM 795 N N . PHE A 1 105 ? -26.278 2.386 55.770 1.00 81.12 105 PHE A N 1
ATOM 796 C CA . PHE A 1 105 ? -25.646 1.070 55.767 1.00 81.12 105 PHE A CA 1
ATOM 797 C C . PHE A 1 105 ? -25.655 0.444 54.373 1.00 81.12 105 PHE A C 1
ATOM 799 O O . PHE A 1 105 ? -24.637 -0.085 53.956 1.00 81.12 105 PHE A O 1
ATOM 806 N N . PHE A 1 106 ? -26.757 0.545 53.625 1.00 76.62 106 PHE A N 1
ATOM 807 C CA . PHE A 1 106 ? -26.856 0.037 52.259 1.00 76.62 106 PHE A CA 1
ATOM 808 C C . PHE A 1 106 ? -25.984 0.849 51.303 1.00 76.62 106 PHE A C 1
ATOM 810 O O . PHE A 1 106 ? -25.335 0.265 50.451 1.00 76.62 106 PHE A O 1
ATOM 817 N N . ALA A 1 107 ? -25.900 2.172 51.464 1.00 76.12 107 ALA A N 1
ATOM 818 C CA . ALA A 1 107 ? -25.003 3.015 50.680 1.00 76.12 107 ALA A CA 1
ATOM 819 C C . ALA A 1 107 ? -23.532 2.663 50.944 1.00 76.12 107 ALA A C 1
ATOM 821 O O . ALA A 1 107 ? -22.775 2.474 50.001 1.00 76.12 107 ALA A O 1
ATOM 822 N N . ILE A 1 108 ? -23.141 2.492 52.210 1.00 76.44 108 ILE A N 1
ATOM 823 C CA . ILE A 1 108 ? -21.799 2.037 52.593 1.00 76.44 108 ILE A CA 1
ATOM 824 C C . ILE A 1 108 ? -21.554 0.622 52.060 1.00 76.44 108 ILE A C 1
ATOM 826 O O . ILE A 1 108 ? -20.531 0.381 51.434 1.00 76.44 108 ILE A O 1
ATOM 830 N N . ALA A 1 109 ? -22.493 -0.304 52.245 1.00 76.38 109 ALA A N 1
ATOM 831 C CA . ALA A 1 109 ? -22.385 -1.671 51.749 1.00 76.38 109 ALA A CA 1
ATOM 832 C C . ALA A 1 109 ? -22.277 -1.711 50.223 1.00 76.38 109 ALA A C 1
ATOM 834 O O . ALA A 1 109 ? -21.467 -2.472 49.721 1.00 76.38 109 ALA A O 1
ATOM 835 N N . VAL A 1 110 ? -23.012 -0.871 49.489 1.00 70.19 110 VAL A N 1
ATOM 836 C CA . VAL A 1 110 ? -22.876 -0.714 48.034 1.00 70.19 110 VAL A CA 1
ATOM 837 C C . VAL A 1 110 ? -21.510 -0.131 47.689 1.00 70.19 110 VAL A C 1
ATOM 839 O O . VAL A 1 110 ? -20.845 -0.702 46.846 1.00 70.19 110 VAL A O 1
ATOM 842 N N . MET A 1 111 ? -21.025 0.912 48.369 1.00 65.88 111 MET A N 1
ATOM 843 C CA . MET A 1 111 ? -19.678 1.454 48.121 1.00 65.88 111 MET A CA 1
ATOM 844 C C . MET A 1 111 ? -18.562 0.433 48.408 1.00 65.88 111 MET A C 1
ATOM 846 O O . MET A 1 111 ? -17.571 0.385 47.684 1.00 65.88 111 MET A O 1
ATOM 850 N N . PHE A 1 112 ? -18.713 -0.413 49.432 1.00 63.34 112 PHE A N 1
ATOM 851 C CA . PHE A 1 112 ? -17.766 -1.491 49.737 1.00 63.34 112 PHE A CA 1
ATOM 852 C C . PHE A 1 112 ? -17.931 -2.706 48.811 1.00 63.34 112 PHE A C 1
ATOM 854 O O . PHE A 1 112 ? -16.936 -3.337 48.471 1.00 63.34 112 PHE A O 1
ATOM 861 N N . LEU A 1 113 ? -19.148 -3.023 48.364 1.00 59.06 113 LEU A N 1
ATOM 862 C CA . LEU A 1 113 ? -19.408 -4.050 47.352 1.00 59.06 113 LEU A CA 1
ATOM 863 C C . LEU A 1 113 ? -18.980 -3.598 45.954 1.00 59.06 113 LEU A C 1
ATOM 865 O O . LEU A 1 113 ? -18.651 -4.458 45.160 1.00 59.06 113 LEU A O 1
ATOM 869 N N . ASP A 1 114 ? -18.926 -2.299 45.659 1.00 44.59 114 ASP A N 1
ATOM 870 C CA . ASP A 1 114 ? -18.384 -1.747 44.408 1.00 44.59 114 ASP A CA 1
ATOM 871 C C . ASP A 1 114 ? -16.843 -1.733 44.438 1.00 44.59 114 ASP A C 1
ATOM 873 O O . ASP A 1 114 ? -16.185 -1.950 43.427 1.00 44.59 114 ASP A O 1
ATOM 877 N N . ALA A 1 115 ? -16.245 -1.606 45.631 1.00 48.97 115 ALA A N 1
ATOM 878 C CA . ALA A 1 115 ? -14.808 -1.809 45.840 1.00 48.97 115 ALA A CA 1
ATOM 879 C C . ALA A 1 115 ? -14.371 -3.289 45.752 1.00 48.97 115 ALA A C 1
ATOM 881 O O . ALA A 1 115 ? -13.196 -3.565 45.512 1.00 48.97 115 ALA A O 1
ATOM 882 N N . TRP A 1 116 ? -15.301 -4.232 45.954 1.00 47.00 116 TRP A N 1
ATOM 883 C CA . TRP A 1 116 ? -15.091 -5.687 45.844 1.00 47.00 116 TRP A CA 1
ATOM 884 C C . TRP A 1 116 ? -15.814 -6.325 44.660 1.00 47.00 116 TRP A C 1
ATOM 886 O O . TRP A 1 116 ? -15.687 -7.534 44.439 1.00 47.00 116 TRP A O 1
ATOM 896 N N . ALA A 1 117 ? -16.545 -5.532 43.877 1.00 39.09 117 ALA A N 1
ATOM 897 C CA . ALA A 1 117 ? -16.986 -5.944 42.569 1.00 39.09 117 ALA A CA 1
ATOM 898 C C . ALA A 1 117 ? -15.696 -6.303 41.837 1.00 39.09 117 ALA A C 1
ATOM 900 O O . ALA A 1 117 ? -14.760 -5.495 41.846 1.00 39.09 117 ALA A O 1
ATOM 901 N N . PRO A 1 118 ? -15.574 -7.509 41.257 1.00 39.50 118 PRO A N 1
ATOM 902 C CA . PRO A 1 118 ? -14.507 -7.742 40.316 1.00 39.50 118 PRO A CA 1
ATOM 903 C C . PRO A 1 118 ? -14.755 -6.699 39.237 1.00 39.50 118 PRO A C 1
ATOM 905 O O . PRO A 1 118 ? -15.669 -6.860 38.422 1.00 39.50 118 PRO A O 1
ATOM 908 N N . GLY A 1 119 ? -14.006 -5.588 39.290 1.00 37.47 119 GLY A N 1
ATOM 909 C CA . GLY A 1 119 ? -13.923 -4.654 38.186 1.00 37.47 119 GLY A CA 1
ATOM 910 C C . GLY A 1 119 ? -13.765 -5.562 36.997 1.00 37.47 119 GLY A C 1
ATOM 911 O O . GLY A 1 119 ? -12.908 -6.449 37.068 1.00 37.47 119 GLY A O 1
ATOM 912 N N . HIS A 1 120 ? -14.704 -5.488 36.042 1.00 41.53 120 HIS A N 1
ATOM 913 C CA . HIS A 1 120 ? -14.640 -6.303 34.837 1.00 41.53 120 HIS A CA 1
ATOM 914 C C . HIS A 1 120 ? -13.186 -6.286 34.458 1.00 41.53 120 HIS A C 1
ATOM 916 O O . HIS A 1 120 ? -12.681 -5.189 34.214 1.00 41.53 120 HIS A O 1
ATOM 922 N N . ALA A 1 121 ? -12.503 -7.428 34.620 1.00 41.00 121 ALA A N 1
ATOM 923 C CA . ALA A 1 121 ? -11.079 -7.463 34.402 1.00 41.00 121 ALA A CA 1
ATOM 924 C C . ALA A 1 121 ? -10.980 -6.907 32.998 1.00 41.00 121 ALA A C 1
ATOM 926 O O . ALA A 1 121 ? -11.555 -7.517 32.090 1.00 41.00 121 ALA A O 1
ATOM 927 N N . GLU A 1 122 ? -10.430 -5.694 32.846 1.00 41.62 122 GLU A N 1
ATOM 928 C CA . GLU A 1 122 ? -10.150 -5.179 31.522 1.00 41.62 122 GLU A CA 1
ATOM 929 C C . GLU A 1 122 ? -9.394 -6.339 30.906 1.00 41.62 122 GLU A C 1
ATOM 931 O O . GLU A 1 122 ? -8.382 -6.740 31.497 1.00 41.62 122 GLU A O 1
ATOM 936 N N . PRO A 1 123 ? -9.968 -7.007 29.884 1.00 43.81 123 PRO A N 1
ATOM 937 C CA . PRO A 1 123 ? -9.443 -8.282 29.432 1.00 43.81 123 PRO A CA 1
ATOM 938 C C . PRO A 1 123 ? -7.991 -7.996 29.163 1.00 43.81 123 PRO A C 1
ATOM 940 O O . PRO A 1 123 ? -7.774 -7.089 28.362 1.00 43.81 123 PRO A O 1
ATOM 943 N N . TRP A 1 124 ? -7.082 -8.630 29.927 1.00 38.84 124 TRP A N 1
ATOM 944 C CA . TRP A 1 124 ? -5.673 -8.247 30.037 1.00 38.84 124 TRP A CA 1
ATOM 945 C C . TRP A 1 124 ? -5.248 -7.603 28.725 1.00 38.84 124 TRP A C 1
ATOM 947 O O . TRP A 1 124 ? -5.136 -8.288 27.708 1.00 38.84 124 TRP A O 1
ATOM 957 N N . ARG A 1 125 ? -5.193 -6.266 28.688 1.00 45.69 125 ARG A N 1
ATOM 958 C CA . ARG A 1 125 ? -4.780 -5.592 27.468 1.00 45.69 125 ARG A CA 1
ATOM 959 C C . ARG A 1 125 ? -3.272 -5.572 27.581 1.00 45.69 125 ARG A C 1
ATOM 961 O O . ARG A 1 125 ? -2.764 -4.938 28.511 1.00 45.69 125 ARG A O 1
ATOM 968 N N . PRO A 1 126 ? -2.538 -6.281 26.704 1.00 48.31 126 PRO A N 1
ATOM 969 C CA . PRO A 1 126 ? -1.106 -6.063 26.631 1.00 48.31 126 PRO A CA 1
ATOM 970 C C . PRO A 1 126 ? -0.868 -4.550 26.517 1.00 48.31 126 PRO A C 1
ATOM 972 O O . PRO A 1 126 ? -1.720 -3.856 25.947 1.00 48.31 126 PRO A O 1
ATOM 975 N N . PRO A 1 127 ? 0.245 -4.025 27.063 1.00 52.41 127 PRO A N 1
ATOM 976 C CA . PRO A 1 127 ? 0.570 -2.603 26.960 1.00 52.41 127 PRO A CA 1
ATOM 977 C C . PRO A 1 127 ? 0.302 -2.121 25.533 1.00 52.41 127 PRO A C 1
ATOM 979 O O . PRO A 1 127 ? 0.636 -2.853 24.600 1.00 52.41 127 PRO A O 1
ATOM 982 N N . TYR A 1 128 ? -0.352 -0.960 25.376 1.00 51.31 128 TYR A N 1
ATOM 983 C CA . TYR A 1 128 ? -0.798 -0.434 24.081 1.00 51.31 128 TYR A CA 1
ATOM 984 C C . TYR A 1 128 ? 0.341 -0.531 23.062 1.00 51.31 128 TYR A C 1
ATOM 986 O O . TYR A 1 128 ? 1.311 0.222 23.108 1.00 51.31 128 TYR A O 1
ATOM 994 N N . ARG A 1 129 ? 0.246 -1.524 22.177 1.00 58.84 129 ARG A N 1
ATOM 995 C CA . ARG A 1 129 ? 1.169 -1.730 21.067 1.00 58.84 129 ARG A CA 1
ATOM 996 C C . ARG A 1 129 ? 0.381 -1.380 19.813 1.00 58.84 129 ARG A C 1
ATOM 998 O O . ARG A 1 129 ? -0.352 -2.254 19.343 1.00 58.84 129 ARG A O 1
ATOM 1005 N N . PRO A 1 130 ? 0.488 -0.141 19.301 1.00 60.81 130 PRO A N 1
ATOM 1006 C CA . PRO A 1 130 ? -0.315 0.327 18.170 1.00 60.81 130 PRO A CA 1
ATOM 1007 C C . PRO A 1 130 ? -0.281 -0.668 17.001 1.00 60.81 130 PRO A C 1
ATOM 1009 O O . PRO A 1 130 ? -1.325 -1.104 16.519 1.00 60.81 130 PRO A O 1
ATOM 1012 N N . GLY A 1 131 ? 0.900 -1.215 16.690 1.00 63.78 131 GLY A N 1
ATOM 1013 C CA . GLY A 1 131 ? 1.047 -2.238 15.655 1.00 63.78 131 GLY A CA 1
ATOM 1014 C C . GLY A 1 131 ? 0.254 -3.541 15.868 1.00 63.78 131 GLY A C 1
ATOM 1015 O O . GLY A 1 131 ? -0.212 -4.131 14.895 1.00 63.78 131 GLY A O 1
ATOM 1016 N N . VAL A 1 132 ? 0.072 -4.006 17.116 1.00 71.81 132 VAL A N 1
ATOM 1017 C CA . VAL A 1 132 ? -0.696 -5.240 17.420 1.00 71.81 132 VAL A CA 1
ATOM 1018 C C . VAL A 1 132 ? -2.182 -5.017 17.176 1.00 71.81 132 VAL A C 1
ATOM 1020 O O . VAL A 1 132 ? -2.850 -5.904 16.656 1.00 71.81 132 VAL A O 1
ATOM 1023 N N . ARG A 1 133 ? -2.681 -3.819 17.497 1.00 80.94 133 ARG A N 1
ATOM 1024 C CA . ARG A 1 133 ? -4.074 -3.450 17.258 1.00 80.94 133 ARG A CA 1
ATOM 1025 C C . ARG A 1 133 ? -4.375 -3.327 15.767 1.00 80.94 133 ARG A C 1
ATOM 1027 O O . ARG A 1 133 ? -5.373 -3.873 15.319 1.00 80.94 133 ARG A O 1
ATOM 1034 N N . ILE A 1 134 ? -3.495 -2.678 15.000 1.00 81.94 134 ILE A N 1
ATOM 1035 C CA . ILE A 1 134 ? -3.641 -2.550 13.539 1.00 81.94 134 ILE A CA 1
ATOM 1036 C C . ILE A 1 134 ? -3.742 -3.934 12.897 1.00 81.94 134 ILE A C 1
ATOM 1038 O O . ILE A 1 134 ? -4.668 -4.205 12.135 1.00 81.94 134 ILE A O 1
ATOM 1042 N N . THR A 1 135 ? -2.826 -4.840 13.256 1.00 85.56 135 THR A N 1
ATOM 1043 C CA . THR A 1 135 ? -2.856 -6.215 12.742 1.00 85.56 135 THR A CA 1
ATOM 1044 C C . THR A 1 135 ? -4.116 -6.962 13.160 1.00 85.56 135 THR A C 1
ATOM 1046 O O . THR A 1 135 ? -4.773 -7.541 12.302 1.00 85.56 135 THR A O 1
ATOM 1049 N N . SER A 1 136 ? -4.486 -6.944 14.443 1.00 85.88 136 SER A N 1
ATOM 1050 C CA . SER A 1 136 ? -5.680 -7.660 14.909 1.00 85.88 136 SER A CA 1
ATOM 1051 C C . SER A 1 136 ? -6.979 -7.114 14.320 1.00 85.88 136 SER A C 1
ATOM 1053 O O . SER A 1 136 ? -7.889 -7.889 14.050 1.00 85.88 136 SER A O 1
ATOM 1055 N N . ASP A 1 137 ? -7.075 -5.796 14.137 1.00 88.44 137 ASP A N 1
ATOM 1056 C CA . ASP A 1 137 ? -8.279 -5.142 13.630 1.00 88.44 137 ASP A CA 1
ATOM 1057 C C . ASP A 1 137 ? -8.449 -5.402 12.126 1.00 88.44 137 ASP A C 1
ATOM 1059 O O . ASP A 1 137 ? -9.562 -5.703 11.701 1.00 88.44 137 ASP A O 1
ATOM 1063 N N . ILE A 1 138 ? -7.368 -5.378 11.331 1.00 87.31 138 ILE A N 1
ATOM 1064 C CA . ILE A 1 138 ? -7.417 -5.693 9.889 1.00 87.31 138 ILE A CA 1
ATOM 1065 C C . ILE A 1 138 ? -7.742 -7.171 9.644 1.00 87.31 138 ILE A C 1
ATOM 1067 O O . ILE A 1 138 ? -8.569 -7.485 8.787 1.00 87.31 138 ILE A O 1
ATOM 1071 N N . LEU A 1 139 ? -7.105 -8.069 10.402 1.00 86.88 139 LEU A N 1
ATOM 1072 C CA . LEU A 1 139 ? -7.278 -9.518 10.264 1.00 86.88 139 LEU A CA 1
ATOM 1073 C C . LEU A 1 139 ? -8.603 -10.029 10.848 1.00 86.88 139 LEU A C 1
ATOM 1075 O O . LEU A 1 139 ? -8.885 -11.220 10.756 1.00 86.88 139 LEU A O 1
ATOM 1079 N N . ALA A 1 140 ? -9.407 -9.164 11.470 1.00 84.00 140 ALA A N 1
ATOM 1080 C CA . ALA A 1 140 ? -10.711 -9.547 11.983 1.00 84.00 140 ALA A CA 1
ATOM 1081 C C . ALA A 1 140 ? -11.722 -9.788 10.846 1.00 84.00 140 ALA A C 1
ATOM 1083 O O . ALA A 1 140 ? -11.738 -9.092 9.824 1.00 84.00 140 ALA A O 1
ATOM 1084 N N . ASP A 1 141 ? -12.655 -10.709 11.085 1.00 80.81 141 ASP A N 1
ATOM 1085 C CA . ASP A 1 141 ? -13.791 -10.966 10.187 1.00 80.81 141 ASP A CA 1
ATOM 1086 C C . ASP A 1 141 ? -14.836 -9.830 10.204 1.00 80.81 141 ASP A C 1
ATOM 1088 O O . ASP A 1 141 ? -15.692 -9.734 9.328 1.00 80.81 141 ASP A O 1
ATOM 1092 N N . ASP A 1 142 ? -14.747 -8.926 11.182 1.00 89.00 142 ASP A N 1
ATOM 1093 C CA . ASP A 1 142 ? -15.630 -7.772 11.357 1.00 89.00 142 ASP A CA 1
ATOM 1094 C C . ASP A 1 142 ? -15.200 -6.594 10.460 1.00 89.00 142 ASP A C 1
ATOM 1096 O O . ASP A 1 142 ? -14.117 -6.025 10.618 1.00 89.00 142 ASP A O 1
ATOM 1100 N N . VAL A 1 143 ? -16.092 -6.180 9.550 1.00 87.81 143 VAL A N 1
ATOM 1101 C CA . VAL A 1 143 ? -15.875 -5.077 8.594 1.00 87.81 143 VAL A CA 1
ATOM 1102 C C . VAL A 1 143 ? -15.584 -3.742 9.289 1.00 87.81 143 VAL A C 1
ATOM 1104 O O . VAL A 1 143 ? -14.712 -2.994 8.847 1.00 87.81 143 VAL A O 1
ATOM 1107 N N . ALA A 1 144 ? -16.277 -3.430 10.386 1.00 87.00 144 ALA A N 1
ATOM 1108 C CA . ALA A 1 144 ? -16.085 -2.176 11.109 1.00 87.00 144 ALA A CA 1
ATOM 1109 C C . ALA A 1 144 ? -14.758 -2.168 11.879 1.00 87.00 144 ALA A C 1
ATOM 1111 O O . ALA A 1 144 ? -14.121 -1.119 11.998 1.00 87.00 144 ALA A O 1
ATOM 1112 N N . ARG A 1 145 ? -14.319 -3.323 12.403 1.00 87.88 145 ARG A N 1
ATOM 1113 C CA . ARG A 1 145 ? -12.961 -3.471 12.959 1.00 87.88 145 ARG A CA 1
ATOM 1114 C C . ARG A 1 145 ? -11.910 -3.299 11.879 1.00 87.88 145 ARG A C 1
ATOM 1116 O O . ARG A 1 145 ? -11.011 -2.484 12.063 1.00 87.88 145 ARG A O 1
ATOM 1123 N N . ARG A 1 146 ? -12.080 -3.972 10.744 1.00 91.06 146 ARG A N 1
ATOM 1124 C CA . ARG A 1 146 ? -11.151 -3.879 9.619 1.00 91.06 146 ARG A CA 1
ATOM 1125 C C . ARG A 1 146 ? -10.980 -2.450 9.143 1.00 91.06 146 ARG A C 1
ATOM 1127 O O . ARG A 1 146 ? -9.846 -2.007 9.017 1.00 91.06 146 ARG A O 1
ATOM 1134 N N . GLN A 1 147 ? -12.073 -1.708 8.969 1.00 88.88 147 GLN A N 1
ATOM 1135 C CA . GLN A 1 147 ? -11.995 -0.312 8.544 1.00 88.88 147 GLN A CA 1
ATOM 1136 C C . GLN A 1 147 ? -11.176 0.541 9.520 1.00 88.88 147 GLN A C 1
ATOM 1138 O O . GLN A 1 147 ? -10.268 1.242 9.092 1.00 88.88 147 GLN A O 1
ATOM 1143 N N . ARG A 1 148 ? -11.403 0.406 10.834 1.00 87.44 148 ARG A N 1
ATOM 1144 C CA . ARG A 1 148 ? -10.588 1.109 11.843 1.00 87.44 148 ARG A CA 1
ATOM 1145 C C . ARG A 1 148 ? -9.111 0.727 11.773 1.00 87.44 148 ARG A C 1
ATOM 1147 O O . ARG A 1 148 ? -8.252 1.580 11.971 1.00 87.44 148 ARG A O 1
ATOM 1154 N N . GLY A 1 149 ? -8.820 -0.545 11.507 1.00 88.94 149 GLY A N 1
ATOM 1155 C CA . GLY A 1 149 ? -7.458 -1.028 11.307 1.00 88.94 149 GLY A CA 1
ATOM 1156 C C . GLY A 1 149 ? -6.795 -0.433 10.061 1.00 88.94 149 GLY A C 1
ATOM 1157 O O . GLY A 1 149 ? -5.634 -0.042 10.133 1.00 88.94 149 GLY A O 1
ATOM 1158 N N . LEU A 1 150 ? -7.525 -0.311 8.946 1.00 90.25 150 LEU A N 1
ATOM 1159 C CA . LEU A 1 150 ? -7.050 0.330 7.710 1.00 90.25 150 LEU A CA 1
ATOM 1160 C C . LEU A 1 150 ? -6.788 1.828 7.907 1.00 90.25 150 LEU A C 1
ATOM 1162 O O . LEU A 1 150 ? -5.754 2.341 7.470 1.00 90.25 150 LEU A O 1
ATOM 1166 N N . ASP A 1 151 ? -7.693 2.511 8.607 1.00 89.44 151 ASP A N 1
ATOM 1167 C CA . ASP A 1 151 ? -7.527 3.921 8.951 1.00 89.44 151 ASP A CA 1
ATOM 1168 C C . ASP A 1 151 ? -6.265 4.093 9.810 1.00 89.44 151 ASP A C 1
ATOM 1170 O O . ASP A 1 151 ? -5.397 4.898 9.484 1.00 89.44 151 ASP A O 1
ATOM 1174 N N . ALA A 1 152 ? -6.090 3.264 10.845 1.00 87.25 152 ALA A N 1
ATOM 1175 C CA . ALA A 1 152 ? -4.901 3.294 11.696 1.00 87.25 152 ALA A CA 1
ATOM 1176 C C . ALA A 1 152 ? -3.608 2.945 10.936 1.00 87.25 152 ALA A C 1
ATOM 1178 O O . ALA A 1 152 ? -2.593 3.609 11.130 1.00 87.25 152 ALA A O 1
ATOM 1179 N N . LEU A 1 153 ? -3.633 1.965 10.023 1.00 89.00 153 LEU A N 1
ATOM 1180 C CA . LEU A 1 153 ? -2.482 1.599 9.185 1.00 89.00 153 LEU A CA 1
ATOM 1181 C C . LEU A 1 153 ? -1.975 2.782 8.350 1.00 89.00 153 LEU A C 1
ATOM 1183 O O . LEU A 1 153 ? -0.771 2.906 8.131 1.00 89.00 153 LEU A O 1
ATOM 1187 N N . THR A 1 154 ? -2.884 3.653 7.911 1.00 84.19 154 THR A N 1
ATOM 1188 C CA . THR A 1 154 ? -2.547 4.835 7.108 1.00 84.19 154 THR A CA 1
ATOM 1189 C C . THR A 1 154 ? -1.671 5.826 7.881 1.00 84.19 154 THR A C 1
ATOM 1191 O O . THR A 1 154 ? -0.822 6.477 7.277 1.00 84.19 154 THR A O 1
ATOM 1194 N N . TYR A 1 155 ? -1.824 5.908 9.206 1.00 81.69 155 TYR A N 1
ATOM 1195 C CA . TYR A 1 155 ? -1.094 6.859 10.053 1.00 81.69 155 TYR A CA 1
ATOM 1196 C C . TYR A 1 155 ? 0.057 6.218 10.840 1.00 81.69 155 TYR A C 1
ATOM 1198 O O . TYR A 1 155 ? 1.099 6.838 11.024 1.00 81.69 155 TYR A O 1
ATOM 1206 N N . GLU A 1 156 ? -0.113 4.975 11.288 1.00 80.50 156 GLU A N 1
ATOM 1207 C CA . GLU A 1 156 ? 0.771 4.299 12.249 1.00 80.50 156 GLU A CA 1
ATOM 1208 C C . GLU A 1 156 ? 1.531 3.104 11.629 1.00 80.50 156 GLU A C 1
ATOM 1210 O O . GLU A 1 156 ? 2.164 2.313 12.329 1.00 80.50 156 GLU A O 1
ATOM 1215 N N . GLY A 1 157 ? 1.500 2.943 10.299 1.00 74.31 157 GLY A N 1
ATOM 1216 C CA . GLY A 1 157 ? 2.106 1.797 9.607 1.00 74.31 157 GLY A CA 1
ATOM 1217 C C . GLY A 1 157 ? 3.623 1.648 9.799 1.00 74.31 157 GLY A C 1
ATOM 1218 O O . GLY A 1 157 ? 4.144 0.532 9.743 1.00 74.31 157 GLY A O 1
ATOM 1219 N N . ALA A 1 158 ? 4.337 2.740 10.090 1.00 77.56 158 ALA A N 1
ATOM 1220 C CA . ALA A 1 158 ? 5.781 2.725 10.332 1.00 77.56 158 ALA A CA 1
ATOM 1221 C C . ALA A 1 158 ? 6.177 1.873 11.557 1.00 77.56 158 ALA A C 1
ATOM 1223 O O . ALA A 1 158 ? 7.191 1.171 11.510 1.00 77.56 158 ALA A O 1
ATOM 1224 N N . ASP A 1 159 ? 5.335 1.841 12.595 1.00 78.94 159 ASP A N 1
ATOM 1225 C CA . ASP A 1 159 ? 5.616 1.197 13.888 1.00 78.94 159 ASP A CA 1
ATOM 1226 C C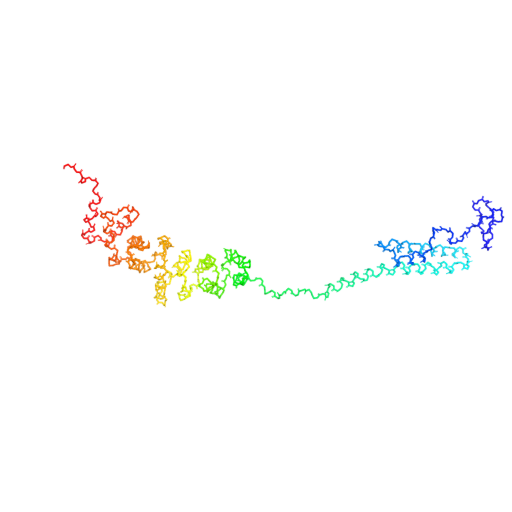 . ASP A 1 159 ? 5.444 -0.332 13.871 1.00 78.94 159 ASP A C 1
ATOM 1228 O O . ASP A 1 159 ? 5.650 -1.022 14.877 1.00 78.94 159 ASP A O 1
ATOM 1232 N N . LEU A 1 160 ? 5.073 -0.901 12.721 1.00 82.00 160 LEU A N 1
ATOM 1233 C CA . LEU A 1 160 ? 4.869 -2.335 12.575 1.00 82.00 160 LEU A CA 1
ATOM 1234 C C . LEU A 1 160 ? 6.191 -3.115 12.616 1.00 82.00 160 LEU A C 1
ATOM 1236 O O . LEU A 1 160 ? 7.180 -2.820 11.930 1.00 82.00 160 LEU A O 1
ATOM 1240 N N . THR A 1 161 ? 6.186 -4.196 13.393 1.00 84.31 161 THR A N 1
ATOM 1241 C CA . THR A 1 161 ? 7.273 -5.184 13.407 1.00 84.31 161 THR A CA 1
ATOM 1242 C C . THR A 1 161 ? 7.308 -5.968 12.092 1.00 84.31 161 THR A C 1
ATOM 1244 O O . THR A 1 161 ? 6.296 -6.107 11.406 1.00 84.31 161 THR A O 1
ATOM 1247 N N . GLY A 1 162 ? 8.459 -6.556 11.747 1.00 81.31 162 GLY A N 1
ATOM 1248 C CA . GLY A 1 162 ? 8.578 -7.367 10.527 1.00 81.31 162 GLY A CA 1
ATOM 1249 C C . GLY A 1 162 ? 7.600 -8.552 10.474 1.00 81.31 162 GLY A C 1
ATOM 1250 O O . GLY A 1 162 ? 7.092 -8.885 9.409 1.00 81.31 162 GLY A O 1
ATOM 1251 N N . ALA A 1 163 ? 7.271 -9.161 11.620 1.00 83.69 163 ALA A N 1
ATOM 1252 C CA . ALA A 1 163 ? 6.289 -10.246 11.676 1.00 83.69 163 ALA A CA 1
ATOM 1253 C C . ALA A 1 163 ? 4.864 -9.760 11.357 1.00 83.69 163 ALA A C 1
ATOM 1255 O O . ALA A 1 163 ? 4.148 -10.416 10.605 1.00 83.69 163 ALA A O 1
ATOM 1256 N N . GLN A 1 164 ? 4.481 -8.590 11.878 1.00 87.12 164 GLN A N 1
ATOM 1257 C CA . GLN A 1 164 ? 3.178 -7.972 11.613 1.00 87.12 164 GLN A CA 1
ATOM 1258 C C . GLN A 1 164 ? 3.035 -7.553 10.151 1.00 87.12 164 GLN A C 1
ATOM 1260 O O . GLN A 1 164 ? 2.009 -7.827 9.538 1.00 87.12 164 GLN A O 1
ATOM 1265 N N . ARG A 1 165 ? 4.086 -6.967 9.569 1.00 85.94 165 ARG A N 1
ATOM 1266 C CA . ARG A 1 165 ? 4.124 -6.609 8.143 1.00 85.94 165 ARG A CA 1
ATOM 1267 C C . ARG A 1 165 ? 3.932 -7.830 7.251 1.00 85.94 165 ARG A C 1
ATOM 1269 O O . ARG A 1 165 ? 3.071 -7.811 6.382 1.00 85.94 165 ARG A O 1
ATOM 1276 N N . ARG A 1 166 ? 4.656 -8.925 7.518 1.00 86.56 166 ARG A N 1
ATOM 1277 C CA . ARG A 1 166 ? 4.486 -10.190 6.780 1.00 86.56 166 ARG A CA 1
ATOM 1278 C C . ARG A 1 166 ? 3.075 -10.762 6.910 1.00 86.56 166 ARG A C 1
ATOM 1280 O O . ARG A 1 166 ? 2.546 -11.274 5.932 1.00 86.56 166 ARG A O 1
ATOM 1287 N N . ALA A 1 167 ? 2.465 -10.681 8.093 1.00 88.38 167 ALA A N 1
ATOM 1288 C CA . ALA A 1 167 ? 1.089 -11.132 8.288 1.00 88.38 167 ALA A CA 1
ATOM 1289 C C . ALA A 1 167 ? 0.087 -10.289 7.478 1.00 88.38 167 ALA A C 1
ATOM 1291 O O . ALA A 1 167 ? -0.779 -10.849 6.813 1.00 88.38 167 ALA A O 1
ATOM 1292 N N . LEU A 1 168 ? 0.240 -8.960 7.482 1.00 91.19 168 LEU A N 1
ATOM 1293 C CA . LEU A 1 168 ? -0.607 -8.050 6.703 1.00 91.19 168 LEU A CA 1
ATOM 1294 C C . LEU A 1 168 ? -0.404 -8.198 5.195 1.00 91.19 168 LEU A C 1
ATOM 1296 O O . LEU A 1 168 ? -1.373 -8.136 4.446 1.00 91.19 168 LEU A O 1
ATOM 1300 N N . LEU A 1 169 ? 0.827 -8.441 4.749 1.00 90.94 169 LEU A N 1
ATOM 1301 C CA . LEU A 1 169 ? 1.122 -8.694 3.343 1.00 90.94 169 LEU A CA 1
ATOM 1302 C C . LEU A 1 169 ? 0.497 -10.013 2.867 1.00 90.94 169 LEU A C 1
ATOM 1304 O O . LEU A 1 169 ? -0.129 -10.036 1.814 1.00 90.94 169 LEU A O 1
ATOM 1308 N N . ARG A 1 170 ? 0.565 -11.084 3.672 1.00 91.94 170 ARG A N 1
ATOM 1309 C CA . ARG A 1 170 ? -0.165 -12.333 3.384 1.00 91.94 170 ARG A CA 1
ATOM 1310 C C . ARG A 1 170 ? -1.669 -12.108 3.320 1.00 91.94 170 ARG A C 1
ATOM 1312 O O . ARG A 1 170 ? -2.311 -12.586 2.401 1.00 91.94 170 ARG A O 1
ATOM 1319 N N . PHE A 1 171 ? -2.231 -11.331 4.244 1.00 92.75 171 PHE A N 1
ATOM 1320 C CA . PHE A 1 171 ? -3.640 -10.942 4.162 1.00 92.75 171 PHE A CA 1
ATOM 1321 C C . PHE A 1 171 ? -3.957 -10.166 2.876 1.00 92.75 171 PHE A C 1
ATOM 1323 O O . PHE A 1 171 ? -4.996 -10.388 2.262 1.00 92.75 171 PHE A O 1
ATOM 1330 N N . ALA A 1 172 ? -3.068 -9.281 2.432 1.00 93.12 172 ALA A N 1
ATOM 1331 C CA . ALA A 1 172 ? -3.262 -8.565 1.181 1.00 93.12 172 ALA A CA 1
ATOM 1332 C C . ALA A 1 172 ? -3.207 -9.491 -0.048 1.00 93.12 172 ALA A C 1
ATOM 1334 O O . ALA A 1 172 ? -3.898 -9.219 -1.024 1.00 93.12 172 ALA A O 1
ATOM 1335 N N . ILE A 1 173 ? -2.443 -10.585 -0.015 1.00 92.12 173 ILE A N 1
ATOM 1336 C CA . ILE A 1 173 ? -2.275 -11.514 -1.148 1.00 92.12 173 ILE A CA 1
ATOM 1337 C C . ILE A 1 173 ? -3.324 -12.639 -1.151 1.00 92.12 173 ILE A C 1
ATOM 1339 O O . ILE A 1 173 ? -3.881 -12.954 -2.201 1.00 92.12 173 ILE A O 1
ATOM 1343 N N . ASP A 1 174 ? -3.655 -13.183 0.014 1.00 91.69 174 ASP A N 1
ATOM 1344 C CA . ASP A 1 174 ? -4.488 -14.387 0.140 1.00 91.69 174 ASP A CA 1
ATOM 1345 C C . ASP A 1 174 ? -5.830 -14.125 0.839 1.00 91.69 174 ASP A C 1
ATOM 1347 O O . ASP A 1 174 ? -6.667 -15.016 0.922 1.00 91.69 174 ASP A O 1
ATOM 1351 N N . GLY A 1 175 ? -6.048 -12.926 1.387 1.00 87.56 175 GLY A N 1
ATOM 1352 C CA . GLY A 1 175 ? -7.224 -12.639 2.209 1.00 87.56 175 GLY A CA 1
ATOM 1353 C C . GLY A 1 175 ? -8.523 -12.490 1.416 1.00 87.56 175 GLY A C 1
ATOM 1354 O O . GLY A 1 175 ? -8.536 -12.049 0.268 1.00 87.56 175 GLY A O 1
ATOM 1355 N N . ASP A 1 176 ? -9.648 -12.743 2.082 1.00 87.12 176 ASP A N 1
ATOM 1356 C CA . ASP A 1 176 ? -10.995 -12.695 1.484 1.00 87.12 176 ASP A CA 1
ATOM 1357 C C . ASP A 1 176 ? -11.640 -11.292 1.504 1.00 87.12 176 ASP A C 1
ATOM 1359 O O . ASP A 1 176 ? -12.845 -11.123 1.303 1.00 87.12 176 ASP A O 1
ATOM 1363 N N . ALA A 1 177 ? -10.857 -10.247 1.780 1.00 88.44 177 ALA A N 1
ATOM 1364 C CA . ALA A 1 177 ? -11.341 -8.869 1.786 1.00 88.44 177 ALA A CA 1
ATOM 1365 C C . ALA A 1 177 ? -11.498 -8.301 0.357 1.00 88.44 177 ALA A C 1
ATOM 1367 O O . ALA A 1 177 ? -10.864 -8.790 -0.580 1.00 88.44 177 ALA A O 1
ATOM 1368 N N . PRO A 1 178 ? -12.297 -7.230 0.166 1.00 91.56 178 PRO A N 1
ATOM 1369 C CA . PRO A 1 178 ? -12.384 -6.538 -1.116 1.00 91.56 178 PRO A CA 1
ATOM 1370 C C . PRO A 1 178 ? -11.005 -6.145 -1.656 1.00 91.56 178 PRO A C 1
ATOM 1372 O O . PRO A 1 178 ? -10.154 -5.656 -0.907 1.00 91.56 178 PRO A O 1
ATOM 1375 N N . ARG A 1 179 ? -10.810 -6.300 -2.972 1.00 90.50 179 ARG A N 1
ATOM 1376 C CA . ARG A 1 179 ? -9.533 -6.033 -3.654 1.00 90.50 179 ARG A CA 1
ATOM 1377 C C . ARG A 1 179 ? -8.973 -4.644 -3.343 1.00 90.50 179 ARG A C 1
ATOM 1379 O O . ARG A 1 179 ? -7.800 -4.539 -3.022 1.00 90.50 179 ARG A O 1
ATOM 1386 N N . SER A 1 180 ? -9.814 -3.610 -3.301 1.00 90.94 180 SER A N 1
ATOM 1387 C CA . SER A 1 180 ? -9.396 -2.244 -2.952 1.00 90.94 180 SER A CA 1
ATOM 1388 C C . SER A 1 180 ? -8.787 -2.125 -1.548 1.00 90.94 180 SER A C 1
ATOM 1390 O O . SER A 1 180 ? -7.792 -1.428 -1.362 1.00 90.94 180 SER A O 1
ATOM 1392 N N . GLN A 1 181 ? -9.338 -2.833 -0.556 1.00 92.00 181 GLN A N 1
ATOM 1393 C CA . GLN A 1 181 ? -8.797 -2.854 0.808 1.00 92.00 181 GLN A CA 1
ATOM 1394 C C . GLN A 1 181 ? -7.479 -3.625 0.863 1.00 92.00 181 GLN A C 1
ATOM 1396 O O . GLN A 1 181 ? -6.534 -3.196 1.519 1.00 92.00 181 GLN A O 1
ATOM 1401 N N . ARG A 1 182 ? -7.402 -4.751 0.149 1.00 94.38 182 ARG A N 1
ATOM 1402 C CA . ARG A 1 182 ? -6.182 -5.556 0.043 1.00 94.38 182 ARG A CA 1
ATOM 1403 C C . ARG A 1 182 ? -5.050 -4.781 -0.634 1.00 94.38 182 ARG A C 1
ATOM 1405 O O . ARG A 1 182 ? -3.945 -4.749 -0.100 1.00 94.38 182 ARG A O 1
ATOM 1412 N N . THR A 1 183 ? -5.344 -4.095 -1.740 1.00 93.44 183 THR A N 1
ATOM 1413 C CA . THR A 1 183 ? -4.421 -3.182 -2.427 1.00 93.44 183 THR A CA 1
ATOM 1414 C C . THR A 1 183 ? -3.912 -2.110 -1.467 1.00 93.44 183 THR A C 1
ATOM 1416 O O . THR A 1 183 ? -2.701 -1.937 -1.361 1.00 93.44 183 THR A O 1
ATOM 1419 N N . LEU A 1 184 ? -4.803 -1.445 -0.719 1.00 92.50 184 LEU A N 1
ATOM 1420 C CA . LEU A 1 184 ? -4.414 -0.416 0.250 1.00 92.50 184 LEU A CA 1
ATOM 1421 C C . LEU A 1 184 ? -3.453 -0.968 1.314 1.00 92.50 184 LEU A C 1
ATOM 1423 O O . LEU A 1 184 ? -2.456 -0.324 1.636 1.00 92.50 184 LEU A O 1
ATOM 1427 N N . VAL A 1 185 ? -3.725 -2.160 1.857 1.00 93.06 185 VAL A N 1
ATOM 1428 C CA . VAL A 1 185 ? -2.827 -2.790 2.838 1.00 93.06 185 VAL A CA 1
ATOM 1429 C C . VAL A 1 185 ? -1.460 -3.070 2.221 1.00 93.06 185 VAL A C 1
ATOM 1431 O O . VAL A 1 185 ? -0.453 -2.679 2.809 1.00 93.06 185 VAL A O 1
ATOM 1434 N N . ALA A 1 186 ? -1.406 -3.709 1.048 1.00 93.25 186 ALA A N 1
ATOM 1435 C CA . ALA A 1 186 ? -0.142 -4.007 0.376 1.00 93.25 186 ALA A CA 1
ATOM 1436 C C . ALA A 1 186 ? 0.664 -2.732 0.099 1.00 93.25 186 ALA A C 1
ATOM 1438 O O . ALA A 1 186 ? 1.824 -2.651 0.496 1.00 93.25 186 ALA A O 1
ATOM 1439 N N . GLU A 1 187 ? 0.040 -1.719 -0.504 1.00 92.19 187 GLU A N 1
ATOM 1440 C CA . GLU A 1 187 ? 0.666 -0.428 -0.801 1.00 92.19 187 GLU A CA 1
ATOM 1441 C C . GLU A 1 187 ? 1.267 0.203 0.463 1.00 92.19 187 GLU A C 1
ATOM 1443 O O . GLU A 1 187 ? 2.456 0.521 0.497 1.00 92.19 187 GLU A O 1
ATOM 1448 N N . ARG A 1 188 ? 0.485 0.327 1.546 1.00 91.06 188 ARG A N 1
ATOM 1449 C CA . ARG A 1 188 ? 0.948 0.969 2.789 1.00 91.06 188 ARG A CA 1
ATOM 1450 C C . ARG A 1 188 ? 2.082 0.204 3.455 1.00 91.06 188 ARG A C 1
ATOM 1452 O O . ARG A 1 188 ? 3.008 0.824 3.984 1.00 91.06 188 ARG A O 1
ATOM 1459 N N . ILE A 1 189 ? 2.034 -1.126 3.432 1.00 89.62 189 ILE A N 1
ATOM 1460 C CA . ILE A 1 189 ? 3.114 -1.945 3.979 1.00 89.62 189 ILE A CA 1
ATOM 1461 C C . ILE A 1 189 ? 4.385 -1.765 3.154 1.00 89.62 189 ILE A C 1
ATOM 1463 O O . ILE A 1 189 ? 5.430 -1.523 3.746 1.00 89.62 189 ILE A O 1
ATOM 1467 N N . LEU A 1 190 ? 4.299 -1.813 1.826 1.00 88.19 190 LEU A N 1
ATOM 1468 C CA . LEU A 1 190 ? 5.460 -1.740 0.936 1.00 88.19 190 LEU A CA 1
ATOM 1469 C C . LEU A 1 190 ? 6.108 -0.349 0.923 1.00 88.19 190 LEU A C 1
ATOM 1471 O O . LEU A 1 190 ? 7.329 -0.250 1.023 1.00 88.19 190 LEU A O 1
ATOM 1475 N N . VAL A 1 191 ? 5.309 0.723 0.914 1.00 84.75 191 VAL A N 1
ATOM 1476 C CA . VAL A 1 191 ? 5.810 2.108 1.000 1.00 84.75 191 VAL A CA 1
ATOM 1477 C C . VAL A 1 191 ? 6.477 2.386 2.348 1.00 84.75 191 VAL A C 1
ATOM 1479 O O . VAL A 1 191 ? 7.420 3.152 2.438 1.00 84.75 191 VAL A O 1
ATOM 1482 N N . THR A 1 192 ? 6.031 1.774 3.442 1.00 78.12 192 THR A N 1
ATOM 1483 C CA . THR A 1 192 ? 6.635 2.048 4.759 1.00 78.12 192 THR A CA 1
ATOM 1484 C C . THR A 1 192 ? 7.778 1.096 5.119 1.00 78.12 192 THR A C 1
ATOM 1486 O O . THR A 1 192 ? 8.347 1.238 6.202 1.00 78.12 192 THR A O 1
ATOM 1489 N N . ASP A 1 193 ? 8.113 0.119 4.264 1.00 71.81 193 ASP A N 1
ATOM 1490 C CA . ASP A 1 193 ? 9.103 -0.937 4.547 1.00 71.81 193 ASP A CA 1
ATOM 1491 C C . ASP A 1 193 ? 10.421 -0.792 3.773 1.00 71.81 193 ASP A C 1
ATOM 1493 O O . ASP A 1 193 ? 11.123 -1.772 3.519 1.00 71.81 193 ASP A O 1
ATOM 1497 N N . HIS A 1 194 ? 10.801 0.441 3.436 1.00 57.38 194 HIS A N 1
ATOM 1498 C CA . HIS A 1 194 ? 12.008 0.732 2.652 1.00 57.38 194 HIS A CA 1
ATOM 1499 C C . HIS A 1 194 ? 13.321 0.233 3.289 1.00 57.38 194 HIS A C 1
ATOM 1501 O O . HIS A 1 194 ? 14.316 0.050 2.594 1.00 57.38 194 HIS A O 1
ATOM 1507 N N . LEU A 1 195 ? 13.346 -0.014 4.604 1.00 54.72 195 LEU A N 1
ATOM 1508 C CA . LEU A 1 195 ? 14.562 -0.396 5.334 1.00 54.72 195 LEU A CA 1
ATOM 1509 C C . LEU A 1 195 ? 14.687 -1.898 5.632 1.00 54.72 195 LEU A C 1
ATOM 1511 O O . LEU A 1 195 ? 15.764 -2.332 6.036 1.00 54.72 195 LEU A O 1
ATOM 1515 N N . ARG A 1 196 ? 13.626 -2.707 5.475 1.00 60.88 196 ARG A N 1
ATOM 1516 C CA . ARG A 1 196 ? 13.631 -4.113 5.942 1.00 60.88 196 ARG A CA 1
ATOM 1517 C C . ARG A 1 196 ? 13.556 -5.172 4.843 1.00 60.88 196 ARG A C 1
ATOM 1519 O O . ARG A 1 196 ? 13.344 -6.333 5.182 1.00 60.88 196 ARG A O 1
ATOM 1526 N N . ARG A 1 197 ? 13.809 -4.794 3.579 1.00 66.69 197 ARG A N 1
ATOM 1527 C CA . ARG A 1 197 ? 14.155 -5.689 2.449 1.00 66.69 197 ARG A CA 1
ATOM 1528 C C . ARG A 1 197 ? 13.437 -7.046 2.506 1.00 66.69 197 ARG A C 1
ATOM 1530 O O . ARG A 1 197 ? 14.049 -8.069 2.828 1.00 66.69 197 ARG A O 1
ATOM 1537 N N . LEU A 1 198 ? 12.129 -7.027 2.243 1.00 74.94 198 LEU A N 1
ATOM 1538 C CA . LEU A 1 198 ? 11.308 -8.239 2.187 1.00 74.94 198 LEU A CA 1
ATOM 1539 C C . LEU A 1 198 ? 11.885 -9.209 1.156 1.00 74.94 198 LEU A C 1
ATOM 1541 O O . LEU A 1 198 ? 12.453 -8.801 0.146 1.00 74.94 198 LEU A O 1
ATOM 1545 N N . GLU A 1 199 ? 11.736 -10.504 1.415 1.00 83.25 199 GLU A N 1
ATOM 1546 C CA . GLU A 1 199 ? 12.129 -11.513 0.437 1.00 83.25 199 GLU A CA 1
ATOM 1547 C C . GLU A 1 199 ? 11.249 -11.397 -0.818 1.00 83.25 199 GLU A C 1
ATOM 1549 O O . GLU A 1 199 ? 10.029 -11.271 -0.674 1.00 83.25 199 GLU A O 1
ATOM 1554 N N . PRO A 1 200 ? 11.818 -11.496 -2.036 1.00 85.00 200 PRO A N 1
ATOM 1555 C CA . PRO A 1 200 ? 11.033 -11.470 -3.272 1.00 85.00 200 PRO A CA 1
ATOM 1556 C C . PRO A 1 200 ? 9.894 -12.500 -3.292 1.00 85.00 200 PRO A C 1
ATOM 1558 O O . PRO A 1 200 ? 8.793 -12.210 -3.751 1.00 85.00 200 PRO A O 1
ATOM 1561 N N . SER A 1 201 ? 10.122 -13.674 -2.693 1.00 84.75 201 SER A N 1
ATOM 1562 C CA . SER A 1 201 ? 9.127 -14.742 -2.524 1.00 84.75 201 SER A CA 1
ATOM 1563 C C . SER A 1 201 ? 7.878 -14.306 -1.747 1.00 84.75 201 SER A C 1
ATOM 1565 O O . SER A 1 201 ? 6.797 -14.840 -1.976 1.00 84.75 201 SER A O 1
ATOM 1567 N N . ALA A 1 202 ? 7.994 -13.325 -0.847 1.00 85.44 202 ALA A N 1
ATOM 1568 C CA . ALA A 1 202 ? 6.870 -12.802 -0.075 1.00 85.44 202 ALA A CA 1
ATOM 1569 C C . ALA A 1 202 ? 5.969 -11.857 -0.886 1.00 85.44 202 ALA A C 1
ATOM 1571 O O . ALA A 1 202 ? 4.880 -11.526 -0.423 1.00 85.44 202 ALA A O 1
ATOM 1572 N N . LEU A 1 203 ? 6.420 -11.413 -2.065 1.00 89.00 203 LEU A N 1
ATOM 1573 C CA . LEU A 1 203 ? 5.672 -10.542 -2.979 1.00 89.00 203 LEU A CA 1
ATOM 1574 C C . LEU A 1 203 ? 4.982 -11.323 -4.105 1.00 89.00 203 LEU A C 1
ATOM 1576 O O . LEU A 1 203 ? 4.273 -10.733 -4.924 1.00 89.00 203 LEU A O 1
ATOM 1580 N N . VAL A 1 204 ? 5.155 -12.647 -4.137 1.00 85.19 204 VAL A N 1
ATOM 1581 C CA . VAL A 1 204 ? 4.439 -13.535 -5.056 1.00 85.19 204 VAL A CA 1
ATOM 1582 C C . VAL A 1 204 ? 2.937 -13.389 -4.797 1.00 85.19 204 VAL A C 1
ATOM 1584 O O . VAL A 1 204 ? 2.478 -13.624 -3.686 1.00 85.19 204 VAL A O 1
ATOM 1587 N N . GLY A 1 205 ? 2.188 -12.958 -5.815 1.00 87.81 205 GLY A N 1
ATOM 1588 C CA . GLY A 1 205 ? 0.746 -12.680 -5.733 1.00 87.81 205 GLY A CA 1
ATOM 1589 C C . GLY A 1 205 ? 0.375 -11.194 -5.620 1.00 87.81 205 GLY A C 1
ATOM 1590 O O . GLY A 1 205 ? -0.782 -10.837 -5.820 1.00 87.81 205 GLY A O 1
ATOM 1591 N N . VAL A 1 206 ? 1.335 -10.279 -5.416 1.00 91.25 206 VAL A N 1
ATOM 1592 C CA . VAL A 1 206 ? 1.051 -8.828 -5.505 1.00 91.25 206 VAL A CA 1
ATOM 1593 C C . VAL A 1 206 ? 0.658 -8.413 -6.932 1.00 91.25 206 VAL A C 1
ATOM 1595 O O . VAL A 1 206 ? -0.082 -7.449 -7.112 1.00 91.25 206 VAL A O 1
ATOM 1598 N N . ALA A 1 207 ? 1.071 -9.176 -7.949 1.00 89.56 207 ALA A N 1
ATOM 1599 C CA . ALA A 1 207 ? 0.663 -8.967 -9.341 1.00 89.56 207 ALA A CA 1
ATOM 1600 C C . ALA A 1 207 ? -0.867 -9.037 -9.542 1.00 89.56 207 ALA A C 1
ATOM 1602 O O . ALA A 1 207 ? -1.395 -8.415 -10.465 1.00 89.56 207 ALA A O 1
ATOM 1603 N N . ASP A 1 208 ? -1.584 -9.749 -8.665 1.00 91.19 208 ASP A N 1
ATOM 1604 C CA . ASP A 1 208 ? -3.046 -9.862 -8.684 1.00 91.19 208 ASP A CA 1
ATOM 1605 C C . ASP A 1 208 ? -3.769 -8.657 -8.062 1.00 91.19 208 ASP A C 1
ATOM 1607 O O . ASP A 1 208 ? -4.990 -8.549 -8.182 1.00 91.19 208 ASP A O 1
ATOM 1611 N N . LEU A 1 209 ? -3.044 -7.743 -7.409 1.00 91.94 209 LEU A N 1
ATOM 1612 C CA . LEU A 1 209 ? -3.592 -6.525 -6.805 1.00 91.94 209 LEU A CA 1
ATOM 1613 C C . LEU A 1 209 ? -3.643 -5.374 -7.811 1.00 91.94 209 LEU A C 1
ATOM 1615 O O . LEU A 1 209 ? -3.379 -5.563 -8.996 1.00 91.94 209 LEU A O 1
ATOM 1619 N N . ASP A 1 210 ? -4.082 -4.191 -7.381 1.00 91.81 210 ASP A N 1
ATOM 1620 C CA . ASP A 1 210 ? -4.163 -3.022 -8.266 1.00 91.81 210 ASP A CA 1
ATOM 1621 C C . ASP A 1 210 ? -2.813 -2.298 -8.399 1.00 91.81 210 ASP A C 1
ATOM 1623 O O . ASP A 1 210 ? -1.878 -2.526 -7.624 1.00 91.81 210 ASP A O 1
ATOM 1627 N N . ALA A 1 211 ? -2.733 -1.388 -9.376 1.00 89.88 211 ALA A N 1
ATOM 1628 C CA . ALA A 1 211 ? -1.518 -0.655 -9.739 1.00 89.88 211 ALA A CA 1
ATOM 1629 C C . ALA A 1 211 ? -0.757 -0.020 -8.552 1.00 89.88 211 ALA A C 1
ATOM 1631 O O . ALA A 1 211 ? 0.466 -0.153 -8.528 1.00 89.88 211 ALA A O 1
ATOM 1632 N N . PRO A 1 212 ? -1.401 0.589 -7.528 1.00 91.06 212 PRO A N 1
ATOM 1633 C CA . PRO A 1 212 ? -0.669 1.157 -6.390 1.00 91.06 212 PRO A CA 1
ATOM 1634 C C . PRO A 1 212 ? 0.176 0.123 -5.630 1.00 91.06 212 PRO A C 1
ATOM 1636 O O . PRO A 1 212 ? 1.326 0.386 -5.279 1.00 91.06 212 PRO A O 1
ATOM 1639 N N . ALA A 1 213 ? -0.357 -1.086 -5.430 1.00 91.69 213 ALA A N 1
ATOM 1640 C CA . ALA A 1 213 ? 0.365 -2.161 -4.755 1.00 91.69 213 ALA A CA 1
ATOM 1641 C C . ALA A 1 213 ? 1.499 -2.720 -5.627 1.00 91.69 213 ALA A C 1
ATOM 1643 O O . ALA A 1 213 ? 2.598 -2.957 -5.125 1.00 91.69 213 ALA A O 1
ATOM 1644 N N . ARG A 1 214 ? 1.258 -2.887 -6.936 1.00 92.25 214 ARG A N 1
ATOM 1645 C CA . ARG A 1 214 ? 2.290 -3.337 -7.886 1.00 92.25 214 ARG A CA 1
ATOM 1646 C C . ARG A 1 214 ? 3.434 -2.333 -7.997 1.00 92.25 214 ARG A C 1
ATOM 1648 O O . ARG A 1 214 ? 4.591 -2.741 -7.961 1.00 92.25 214 ARG A O 1
ATOM 1655 N N . SER A 1 215 ? 3.121 -1.041 -8.063 1.00 90.06 215 SER A N 1
ATOM 1656 C CA . SER A 1 215 ? 4.100 0.049 -8.087 1.00 90.06 215 SER A CA 1
ATOM 1657 C C . SER A 1 215 ? 4.994 0.034 -6.846 1.00 90.06 215 SER A C 1
ATOM 1659 O O . SER A 1 215 ? 6.221 -0.008 -6.954 1.00 90.06 215 SER A O 1
ATOM 1661 N N . ALA A 1 216 ? 4.387 -0.047 -5.657 1.00 89.62 216 ALA A N 1
ATOM 1662 C CA . ALA A 1 216 ? 5.131 -0.124 -4.404 1.00 89.62 216 ALA A CA 1
ATOM 1663 C C . ALA A 1 216 ? 5.995 -1.398 -4.306 1.00 89.62 216 ALA A C 1
ATOM 1665 O O . ALA A 1 216 ? 7.115 -1.349 -3.796 1.00 89.62 216 ALA A O 1
ATOM 1666 N N . ALA A 1 217 ? 5.510 -2.534 -4.822 1.00 90.94 217 ALA A N 1
ATOM 1667 C CA . ALA A 1 217 ? 6.285 -3.774 -4.874 1.00 90.94 217 ALA A CA 1
ATOM 1668 C C . ALA A 1 217 ? 7.469 -3.673 -5.837 1.00 90.94 217 ALA A C 1
ATOM 1670 O O . ALA A 1 217 ? 8.560 -4.132 -5.505 1.00 90.94 217 ALA A O 1
ATOM 1671 N N . PHE A 1 218 ? 7.277 -3.042 -6.996 1.00 89.38 218 PHE A N 1
ATOM 1672 C CA . PHE A 1 218 ? 8.349 -2.820 -7.958 1.00 89.38 218 PHE A CA 1
ATOM 1673 C C . PHE A 1 218 ? 9.482 -1.980 -7.358 1.00 89.38 218 PHE A C 1
ATOM 1675 O O . PHE A 1 218 ? 10.638 -2.389 -7.427 1.00 89.38 218 PHE A O 1
ATOM 1682 N N . VAL A 1 219 ? 9.153 -0.871 -6.689 1.00 87.44 219 VAL A N 1
ATOM 1683 C CA . VAL A 1 219 ? 10.136 -0.032 -5.981 1.00 87.44 219 VAL A CA 1
ATOM 1684 C C . VAL A 1 219 ? 10.949 -0.846 -4.970 1.00 87.44 219 VAL A C 1
ATOM 1686 O O . VAL A 1 219 ? 12.161 -0.669 -4.852 1.00 87.44 219 VAL A O 1
ATOM 1689 N N . HIS A 1 220 ? 10.299 -1.765 -4.254 1.00 86.00 220 HIS A N 1
ATOM 1690 C CA . HIS A 1 220 ? 10.980 -2.627 -3.289 1.00 86.00 220 HIS A CA 1
ATOM 1691 C C . HIS A 1 220 ? 11.929 -3.627 -3.958 1.00 86.00 220 HIS A C 1
ATOM 1693 O O . HIS A 1 220 ? 13.055 -3.827 -3.508 1.00 86.00 220 HIS A O 1
ATOM 1699 N N . LEU A 1 221 ? 11.488 -4.233 -5.061 1.00 87.38 221 LEU A N 1
ATOM 1700 C CA . LEU A 1 221 ? 12.267 -5.211 -5.817 1.00 87.38 221 LEU A CA 1
ATOM 1701 C C . LEU A 1 221 ? 13.432 -4.576 -6.581 1.00 87.38 221 LEU A C 1
ATOM 1703 O O . LEU A 1 221 ? 14.471 -5.219 -6.715 1.00 87.38 221 LEU A O 1
ATOM 1707 N N . ALA A 1 222 ? 13.303 -3.326 -7.032 1.00 85.19 222 ALA A N 1
ATOM 1708 C CA . ALA A 1 222 ? 14.373 -2.583 -7.702 1.00 85.19 222 ALA A CA 1
ATOM 1709 C C . ALA A 1 222 ? 15.656 -2.543 -6.856 1.00 85.19 222 ALA A C 1
ATOM 1711 O O . ALA A 1 222 ? 16.742 -2.806 -7.367 1.00 85.19 222 ALA A O 1
ATOM 1712 N N . ALA A 1 223 ? 15.526 -2.341 -5.540 1.00 78.06 223 ALA A N 1
ATOM 1713 C CA . ALA A 1 223 ? 16.659 -2.356 -4.614 1.00 78.06 223 ALA A CA 1
ATOM 1714 C C . ALA A 1 223 ? 17.324 -3.742 -4.457 1.00 78.06 223 ALA A C 1
ATOM 1716 O O . ALA A 1 223 ? 18.471 -3.825 -4.016 1.00 78.06 223 ALA A O 1
ATOM 1717 N N . GLU A 1 224 ? 16.622 -4.828 -4.795 1.00 83.56 224 GLU A N 1
ATOM 1718 C CA . GLU A 1 224 ? 17.121 -6.207 -4.711 1.00 83.56 224 GLU A CA 1
ATOM 1719 C C . GLU A 1 224 ? 17.645 -6.743 -6.046 1.00 83.56 224 GLU A C 1
ATOM 1721 O O . GLU A 1 224 ? 18.447 -7.673 -6.046 1.00 83.56 224 GLU A O 1
ATOM 1726 N N . ILE A 1 225 ? 17.237 -6.169 -7.182 1.00 83.81 225 ILE A N 1
ATOM 1727 C CA . ILE A 1 225 ? 17.654 -6.614 -8.524 1.00 83.81 225 ILE A CA 1
ATOM 1728 C C . ILE A 1 225 ? 19.173 -6.491 -8.728 1.00 83.81 225 ILE A C 1
ATOM 1730 O O . ILE A 1 225 ? 19.763 -7.341 -9.401 1.00 83.81 225 ILE A O 1
ATOM 1734 N N . ALA A 1 226 ? 19.801 -5.489 -8.108 1.00 76.44 226 ALA A N 1
ATOM 1735 C CA . ALA A 1 226 ? 21.254 -5.295 -8.102 1.00 76.44 226 ALA A CA 1
ATOM 1736 C C . ALA A 1 226 ? 21.996 -6.196 -7.083 1.00 76.44 226 ALA A C 1
ATOM 1738 O O . ALA A 1 226 ? 23.219 -6.163 -6.976 1.00 76.44 226 ALA A O 1
ATOM 1739 N N . SER A 1 227 ? 21.283 -7.006 -6.288 1.00 76.12 227 SER A N 1
ATOM 1740 C CA . SER A 1 227 ? 21.891 -7.878 -5.275 1.00 76.12 227 SER A CA 1
ATOM 1741 C C . SER A 1 227 ? 22.291 -9.238 -5.848 1.00 76.12 227 SER A C 1
ATOM 1743 O O . SER A 1 227 ? 21.471 -9.938 -6.441 1.00 76.12 227 SER A O 1
ATOM 1745 N N . ALA A 1 228 ? 23.520 -9.685 -5.575 1.00 69.94 228 ALA A N 1
ATOM 1746 C CA . ALA A 1 228 ? 24.011 -10.999 -6.002 1.00 69.94 228 ALA A CA 1
ATOM 1747 C C . ALA A 1 228 ? 23.248 -12.181 -5.367 1.00 69.94 228 ALA A C 1
ATOM 1749 O O . ALA A 1 228 ? 23.102 -13.228 -5.990 1.00 69.94 228 ALA A O 1
ATOM 1750 N N . GLU A 1 229 ? 22.745 -12.028 -4.138 1.00 77.00 229 GLU A N 1
ATOM 1751 C CA . GLU A 1 229 ? 22.075 -13.120 -3.416 1.00 77.00 229 GLU A CA 1
ATOM 1752 C C . GLU A 1 229 ? 20.604 -13.291 -3.813 1.00 77.00 229 GLU A C 1
ATOM 1754 O O . GLU A 1 229 ? 20.069 -14.398 -3.758 1.00 77.00 229 GLU A O 1
ATOM 1759 N N . ARG A 1 230 ? 19.925 -12.193 -4.175 1.00 80.75 230 ARG A N 1
ATOM 1760 C CA . ARG A 1 230 ? 18.457 -12.155 -4.337 1.00 80.75 230 ARG A CA 1
ATOM 1761 C C . ARG A 1 230 ? 17.984 -11.595 -5.681 1.00 80.75 230 ARG A C 1
ATOM 1763 O O . ARG A 1 230 ? 16.783 -11.633 -5.952 1.00 80.75 230 ARG A O 1
ATOM 1770 N N . GLY A 1 231 ? 18.903 -11.146 -6.536 1.00 84.31 231 GLY A N 1
ATOM 1771 C CA . GLY A 1 231 ? 18.595 -10.467 -7.793 1.00 84.31 231 GLY A CA 1
ATOM 1772 C C . GLY A 1 231 ? 17.760 -11.302 -8.754 1.00 84.31 231 GLY A C 1
ATOM 1773 O O . GLY A 1 231 ? 16.779 -10.800 -9.289 1.00 84.31 231 GLY A O 1
ATOM 1774 N N . GLU A 1 232 ? 18.059 -12.591 -8.923 1.00 87.62 232 GLU A N 1
ATOM 1775 C CA . GLU A 1 232 ? 17.309 -13.442 -9.860 1.00 87.62 232 GLU A CA 1
ATOM 1776 C C . GLU A 1 232 ? 15.837 -13.617 -9.449 1.00 87.62 232 GLU A C 1
ATOM 1778 O O . GLU A 1 232 ? 14.930 -13.417 -10.257 1.00 87.62 232 GLU A O 1
ATOM 1783 N N . ALA A 1 233 ? 15.575 -13.899 -8.170 1.00 87.56 233 ALA A N 1
ATOM 1784 C CA . ALA A 1 233 ? 14.210 -14.009 -7.655 1.00 87.56 233 ALA A CA 1
ATOM 1785 C C . ALA A 1 233 ? 13.454 -12.669 -7.741 1.00 87.56 233 ALA A C 1
ATOM 1787 O O . ALA A 1 233 ? 12.254 -12.643 -8.033 1.00 87.56 233 ALA A O 1
ATOM 1788 N N . ALA A 1 234 ? 14.155 -11.551 -7.520 1.00 88.69 234 ALA A N 1
ATOM 1789 C CA . ALA A 1 234 ? 13.584 -10.219 -7.667 1.00 88.69 234 ALA A CA 1
ATOM 1790 C C . ALA A 1 234 ? 13.204 -9.920 -9.125 1.00 88.69 234 ALA A C 1
ATOM 1792 O O . ALA A 1 234 ? 12.086 -9.479 -9.382 1.00 88.69 234 ALA A O 1
ATOM 1793 N N . ARG A 1 235 ? 14.077 -10.244 -10.088 1.00 90.81 235 ARG A N 1
ATOM 1794 C CA . ARG A 1 235 ? 13.810 -10.091 -11.528 1.00 90.81 235 ARG A CA 1
ATOM 1795 C C . ARG A 1 235 ? 12.593 -10.899 -11.969 1.00 90.81 235 ARG A C 1
ATOM 1797 O O . ARG A 1 235 ? 11.712 -10.350 -12.624 1.00 90.81 235 ARG A O 1
ATOM 1804 N N . GLN A 1 236 ? 12.507 -12.170 -11.574 1.00 90.38 236 GLN A N 1
ATOM 1805 C CA . GLN A 1 236 ? 11.369 -13.034 -11.914 1.00 90.38 236 GLN A CA 1
ATOM 1806 C C . GLN A 1 236 ? 10.046 -12.473 -11.382 1.00 90.38 236 GLN A C 1
ATOM 1808 O O . GLN A 1 236 ? 9.062 -12.400 -12.118 1.00 90.38 236 GLN A O 1
ATOM 1813 N N . THR A 1 237 ? 10.040 -12.016 -10.127 1.00 90.81 237 THR A N 1
ATOM 1814 C CA . THR A 1 237 ? 8.848 -11.423 -9.505 1.00 90.81 237 THR A CA 1
ATOM 1815 C C . THR A 1 237 ? 8.455 -10.118 -10.199 1.00 90.81 237 THR A C 1
ATOM 1817 O O . THR A 1 237 ? 7.282 -9.906 -10.501 1.00 90.81 237 THR A O 1
ATOM 1820 N N . THR A 1 238 ? 9.426 -9.262 -10.523 1.00 90.94 238 THR A N 1
ATOM 1821 C CA . THR A 1 238 ? 9.169 -7.994 -11.214 1.00 90.94 238 THR A CA 1
ATOM 1822 C C . THR A 1 238 ? 8.626 -8.188 -12.629 1.00 90.94 238 THR A C 1
ATOM 1824 O O . THR A 1 238 ? 7.723 -7.456 -13.027 1.00 90.94 238 THR A O 1
ATOM 1827 N N . VAL A 1 239 ? 9.113 -9.175 -13.388 1.00 91.31 239 VAL A N 1
ATOM 1828 C CA . VAL A 1 239 ? 8.567 -9.473 -14.727 1.00 91.31 239 VAL A CA 1
ATOM 1829 C C . VAL A 1 239 ? 7.081 -9.821 -14.646 1.00 91.31 239 VAL A C 1
ATOM 1831 O O . VAL A 1 239 ? 6.301 -9.362 -15.478 1.00 91.31 239 VAL A O 1
ATOM 1834 N N . GLU A 1 240 ? 6.664 -10.587 -13.635 1.00 90.75 240 GLU A N 1
ATOM 1835 C CA . GLU A 1 240 ? 5.246 -10.901 -13.435 1.00 90.75 240 GLU A CA 1
ATOM 1836 C C . GLU A 1 240 ? 4.426 -9.653 -13.068 1.00 90.75 240 GLU A C 1
ATOM 1838 O O . GLU A 1 240 ? 3.321 -9.484 -13.582 1.00 90.75 240 GLU A O 1
ATOM 1843 N N . LEU A 1 241 ? 4.972 -8.736 -12.253 1.00 91.31 241 LEU A N 1
ATOM 1844 C CA . LEU A 1 241 ? 4.328 -7.441 -11.984 1.00 91.31 241 LEU A CA 1
ATOM 1845 C C . LEU A 1 241 ? 4.132 -6.637 -13.276 1.00 91.31 241 LEU A C 1
ATOM 1847 O O . LEU A 1 241 ? 3.038 -6.125 -13.510 1.00 91.31 241 LEU A O 1
ATOM 1851 N N . MET A 1 242 ? 5.167 -6.556 -14.119 1.00 90.38 242 MET A N 1
ATOM 1852 C CA . MET A 1 242 ? 5.127 -5.819 -15.385 1.00 90.38 242 MET A CA 1
ATOM 1853 C C . MET A 1 242 ? 4.106 -6.402 -16.360 1.00 90.38 242 MET A C 1
ATOM 1855 O O . MET A 1 242 ? 3.336 -5.653 -16.947 1.00 90.38 242 MET A O 1
ATOM 1859 N N . ARG A 1 243 ? 4.032 -7.730 -16.495 1.00 89.81 243 ARG A N 1
ATOM 1860 C CA . ARG A 1 243 ? 3.080 -8.396 -17.404 1.00 89.81 243 ARG A CA 1
ATOM 1861 C C . ARG A 1 243 ? 1.610 -8.172 -17.054 1.00 89.81 243 ARG A C 1
ATOM 1863 O O . ARG A 1 243 ? 0.750 -8.365 -17.909 1.00 89.81 243 ARG A O 1
ATOM 1870 N N . ARG A 1 244 ? 1.305 -7.845 -15.797 1.00 89.00 244 ARG A N 1
ATOM 1871 C CA . ARG A 1 244 ? -0.071 -7.619 -15.321 1.00 89.00 244 ARG A CA 1
ATOM 1872 C C . ARG A 1 244 ? -0.433 -6.151 -15.172 1.00 89.00 244 ARG A C 1
ATOM 1874 O O . ARG A 1 244 ? -1.561 -5.834 -14.790 1.00 89.00 244 ARG A O 1
ATOM 1881 N N . GLU A 1 245 ? 0.513 -5.262 -15.432 1.00 90.06 245 GLU A N 1
ATOM 1882 C CA . GLU A 1 245 ? 0.306 -3.838 -15.280 1.00 90.06 245 GLU A CA 1
ATOM 1883 C C . GLU A 1 245 ? -0.283 -3.232 -16.553 1.00 90.06 245 GLU A C 1
ATOM 1885 O O . GLU A 1 245 ? 0.248 -3.364 -17.652 1.00 90.06 245 GLU A O 1
ATOM 1890 N N . THR A 1 246 ? -1.408 -2.549 -16.380 1.00 86.75 246 THR A N 1
ATOM 1891 C CA . THR A 1 246 ? -2.167 -1.930 -17.466 1.00 86.75 246 THR A CA 1
ATOM 1892 C C . THR A 1 246 ? -1.988 -0.419 -17.512 1.00 86.75 246 THR A C 1
ATOM 1894 O O . THR A 1 246 ? -2.335 0.200 -18.512 1.00 86.75 246 THR A O 1
ATOM 1897 N N . ASN A 1 247 ? -1.504 0.188 -16.428 1.00 85.81 247 ASN A N 1
ATOM 1898 C CA . ASN A 1 247 ? -1.214 1.609 -16.370 1.00 85.81 247 ASN A CA 1
ATOM 1899 C C . ASN A 1 247 ? 0.224 1.859 -16.869 1.00 85.81 247 ASN A C 1
ATOM 1901 O O . ASN A 1 247 ? 1.162 1.383 -16.223 1.00 85.81 247 ASN A O 1
ATOM 1905 N N . PRO A 1 248 ? 0.413 2.607 -17.975 1.00 78.50 248 PRO A N 1
ATOM 1906 C CA . PRO A 1 248 ? 1.736 2.891 -18.526 1.00 78.50 248 PRO A CA 1
ATOM 1907 C C . PRO A 1 248 ? 2.648 3.625 -17.535 1.00 78.50 248 PRO A C 1
ATOM 1909 O O . PRO A 1 248 ? 3.857 3.439 -17.589 1.00 78.50 248 PRO A O 1
ATOM 1912 N N . ASP A 1 249 ? 2.082 4.387 -16.596 1.00 81.00 249 ASP A N 1
ATOM 1913 C CA . ASP A 1 249 ? 2.831 5.236 -15.660 1.00 81.00 249 ASP A CA 1
ATOM 1914 C C . ASP A 1 249 ? 2.918 4.638 -14.248 1.00 81.00 249 ASP A C 1
ATOM 1916 O O . ASP A 1 249 ? 3.213 5.331 -13.274 1.00 81.00 249 ASP A O 1
ATOM 1920 N N . ALA A 1 250 ? 2.608 3.347 -14.093 1.00 83.00 250 ALA A N 1
ATOM 1921 C CA . ALA A 1 250 ? 2.574 2.716 -12.777 1.00 83.00 250 ALA A CA 1
ATOM 1922 C C . ALA A 1 250 ? 3.949 2.655 -12.106 1.00 83.00 250 ALA A C 1
ATOM 1924 O O . ALA A 1 250 ? 4.037 2.756 -10.882 1.00 83.00 250 ALA A O 1
ATOM 1925 N N . PHE A 1 251 ? 5.016 2.460 -12.880 1.00 85.00 251 PHE A N 1
ATOM 1926 C CA . PHE A 1 251 ? 6.361 2.297 -12.345 1.00 85.00 251 PHE A CA 1
ATOM 1927 C C . PHE A 1 251 ? 7.155 3.591 -12.486 1.00 85.00 251 PHE A C 1
ATOM 1929 O O . PHE A 1 251 ? 7.320 4.087 -13.600 1.00 85.00 251 PHE A O 1
ATOM 1936 N N . PRO A 1 252 ? 7.651 4.158 -11.376 1.00 79.56 252 PRO A N 1
ATOM 1937 C CA . PRO A 1 252 ? 8.345 5.426 -11.444 1.00 79.56 252 PRO A CA 1
ATOM 1938 C C . PRO A 1 252 ? 9.709 5.278 -12.122 1.00 79.56 252 PRO A C 1
ATOM 1940 O O . PRO A 1 252 ? 10.479 4.384 -11.772 1.00 79.56 252 PRO A O 1
ATOM 1943 N N . VAL A 1 253 ? 10.035 6.210 -13.024 1.00 77.31 253 VAL A N 1
ATOM 1944 C CA . VAL A 1 253 ? 11.295 6.189 -13.789 1.00 77.31 253 VAL A CA 1
ATOM 1945 C C . VAL A 1 253 ? 12.526 6.153 -12.872 1.00 77.31 253 VAL A C 1
ATOM 1947 O O . VAL A 1 253 ? 13.452 5.393 -13.129 1.00 77.31 253 VAL A O 1
ATOM 1950 N N . TRP A 1 254 ? 12.487 6.873 -11.744 1.00 80.62 254 TRP A N 1
ATOM 1951 C CA . TRP A 1 254 ? 13.596 6.921 -10.781 1.00 80.62 254 TRP A CA 1
ATOM 1952 C C . TRP A 1 254 ? 13.960 5.553 -10.179 1.00 80.62 254 TRP A C 1
ATOM 1954 O O . TRP A 1 254 ? 15.079 5.338 -9.720 1.00 80.62 254 TRP A O 1
ATOM 1964 N N . ALA A 1 255 ? 13.035 4.585 -10.170 1.00 79.94 255 ALA A N 1
ATOM 1965 C CA . ALA A 1 255 ? 13.332 3.240 -9.678 1.00 79.94 255 ALA A CA 1
ATOM 1966 C C . ALA A 1 255 ? 14.255 2.452 -10.631 1.00 79.94 255 ALA A C 1
ATOM 1968 O O . ALA A 1 255 ? 14.778 1.407 -10.242 1.00 79.94 255 ALA A O 1
ATOM 1969 N N . TYR A 1 256 ? 14.486 2.960 -11.846 1.00 82.12 256 TYR A N 1
ATOM 1970 C CA . TYR A 1 256 ? 15.431 2.418 -12.823 1.00 82.12 256 TYR A CA 1
ATOM 1971 C C . TYR A 1 256 ? 16.798 3.120 -12.814 1.00 82.12 256 TYR A C 1
ATOM 1973 O O . TYR A 1 256 ? 17.671 2.695 -13.564 1.00 82.12 256 TYR A O 1
ATOM 1981 N N . ASP A 1 257 ? 17.006 4.147 -11.978 1.00 77.44 257 ASP A N 1
ATOM 1982 C CA . ASP A 1 257 ? 18.201 5.014 -12.025 1.00 77.44 257 ASP A CA 1
ATOM 1983 C C . ASP A 1 257 ? 19.526 4.263 -11.814 1.00 77.44 257 ASP A C 1
ATOM 1985 O O . ASP A 1 257 ? 20.584 4.728 -12.228 1.00 77.44 257 ASP A O 1
ATOM 1989 N N . GLN A 1 258 ? 19.501 3.091 -11.173 1.00 78.06 258 GLN A N 1
ATOM 1990 C CA . GLN A 1 258 ? 20.695 2.251 -11.080 1.00 78.06 258 GLN A CA 1
ATOM 1991 C C . GLN A 1 258 ? 20.956 1.562 -12.421 1.00 78.06 258 GLN A C 1
ATOM 1993 O O . GLN A 1 258 ? 20.119 0.777 -12.863 1.00 78.06 258 GLN A O 1
ATOM 1998 N N . ALA A 1 259 ? 22.136 1.765 -13.018 1.00 75.69 259 ALA A N 1
ATOM 1999 C CA . ALA A 1 259 ? 22.489 1.237 -14.342 1.00 75.69 259 ALA A CA 1
ATOM 2000 C C . ALA A 1 259 ? 22.161 -0.249 -14.544 1.00 75.69 259 ALA A C 1
ATOM 2002 O O . ALA A 1 259 ? 21.585 -0.620 -15.564 1.00 75.69 259 ALA A O 1
ATOM 2003 N N . GLU A 1 260 ? 22.475 -1.108 -13.568 1.00 80.25 260 GLU A N 1
ATOM 2004 C CA . GLU A 1 260 ? 22.176 -2.544 -13.651 1.00 80.25 260 GLU A CA 1
ATOM 2005 C C . GLU A 1 260 ? 20.668 -2.837 -13.653 1.00 80.25 260 GLU A C 1
ATOM 2007 O O . GLU A 1 260 ? 20.205 -3.727 -14.371 1.00 80.25 260 GLU A O 1
ATOM 2012 N N . VAL A 1 261 ? 19.892 -2.084 -12.866 1.00 83.62 261 VAL A N 1
ATOM 2013 C CA . VAL A 1 261 ? 18.430 -2.212 -12.798 1.00 83.62 261 VAL A CA 1
ATOM 2014 C C . VAL A 1 261 ? 17.809 -1.686 -14.084 1.00 83.62 261 VAL A C 1
ATOM 2016 O O . VAL A 1 261 ? 16.968 -2.368 -14.665 1.00 83.62 261 VAL A O 1
ATOM 2019 N N . GLY A 1 262 ? 18.249 -0.521 -14.557 1.00 85.81 262 GLY A N 1
ATOM 2020 C CA . GLY A 1 262 ? 17.783 0.072 -15.801 1.00 85.81 262 GLY A CA 1
ATOM 2021 C C . GLY A 1 262 ? 18.104 -0.800 -17.014 1.00 85.81 262 GLY A C 1
ATOM 2022 O O . GLY A 1 262 ? 17.201 -1.088 -17.794 1.00 85.81 262 GLY A O 1
ATOM 2023 N N . ALA A 1 263 ? 19.340 -1.286 -17.167 1.00 85.88 263 ALA A N 1
ATOM 2024 C CA . ALA A 1 263 ? 19.732 -2.125 -18.305 1.00 85.88 263 ALA A CA 1
ATOM 2025 C C . ALA A 1 263 ? 18.930 -3.436 -18.361 1.00 85.88 263 ALA A C 1
ATOM 2027 O O . ALA A 1 263 ? 18.460 -3.854 -19.423 1.00 85.88 263 ALA A O 1
ATOM 2028 N N . TRP A 1 264 ? 18.713 -4.070 -17.206 1.00 89.44 264 TRP A N 1
ATOM 2029 C CA . TRP A 1 264 ? 17.841 -5.236 -17.116 1.00 89.44 264 TRP A CA 1
ATOM 2030 C C . TRP A 1 264 ? 16.374 -4.885 -17.423 1.00 89.44 264 TRP A C 1
ATOM 2032 O O . TRP A 1 264 ? 15.729 -5.581 -18.212 1.00 89.44 264 TRP A O 1
ATOM 2042 N N . ALA A 1 265 ? 15.849 -3.806 -16.835 1.00 89.56 265 ALA A N 1
ATOM 2043 C CA . ALA A 1 265 ? 14.462 -3.387 -17.010 1.00 89.56 265 ALA A CA 1
ATOM 2044 C C . ALA A 1 265 ? 14.158 -3.001 -18.458 1.00 89.56 265 ALA A C 1
ATOM 2046 O O . ALA A 1 265 ? 13.095 -3.345 -18.965 1.00 89.56 265 ALA A O 1
ATOM 2047 N N . LEU A 1 266 ? 15.103 -2.358 -19.145 1.00 90.88 266 LEU A N 1
ATOM 2048 C CA . LEU A 1 266 ? 15.023 -2.046 -20.566 1.00 90.88 266 LEU A CA 1
ATOM 2049 C C . LEU A 1 266 ? 14.763 -3.310 -21.393 1.00 90.88 266 LEU A C 1
ATOM 2051 O O . LEU A 1 266 ? 13.820 -3.353 -22.181 1.00 90.88 266 LEU A O 1
ATOM 2055 N N . SER A 1 267 ? 15.571 -4.351 -21.177 1.00 89.31 267 SER A N 1
ATOM 2056 C CA . SER A 1 267 ? 15.417 -5.640 -21.858 1.00 89.31 267 SER A CA 1
ATOM 2057 C C . SER A 1 267 ? 14.077 -6.306 -21.515 1.00 89.31 267 SER A C 1
ATOM 2059 O O . SER A 1 267 ? 13.361 -6.773 -22.404 1.00 89.31 267 SER A O 1
ATOM 2061 N N . ALA A 1 268 ? 13.680 -6.278 -20.238 1.00 90.94 268 ALA A N 1
ATOM 2062 C CA . ALA A 1 268 ? 12.406 -6.831 -19.787 1.00 90.94 268 ALA A CA 1
ATOM 2063 C C . ALA A 1 268 ? 11.199 -6.124 -20.434 1.00 90.94 268 ALA A C 1
ATOM 2065 O O . ALA A 1 268 ? 10.325 -6.796 -20.981 1.00 90.94 268 ALA A O 1
ATOM 2066 N N . LEU A 1 269 ? 11.173 -4.789 -20.440 1.00 90.94 269 LEU A N 1
ATOM 2067 C CA . LEU A 1 269 ? 10.113 -3.977 -21.048 1.00 90.94 269 LEU A CA 1
ATOM 2068 C C . LEU A 1 269 ? 10.075 -4.129 -22.575 1.00 90.94 269 LEU A C 1
ATOM 2070 O O . LEU A 1 269 ? 8.996 -4.206 -23.162 1.00 90.94 269 LEU A O 1
ATOM 2074 N N . ALA A 1 270 ? 11.239 -4.222 -23.225 1.00 89.69 270 ALA A N 1
ATOM 2075 C CA . ALA A 1 270 ? 11.334 -4.454 -24.665 1.00 89.69 270 ALA A CA 1
ATOM 2076 C C . ALA A 1 270 ? 10.812 -5.841 -25.078 1.00 89.69 270 ALA A C 1
ATOM 2078 O O . ALA A 1 270 ? 10.317 -5.997 -26.191 1.00 89.69 270 ALA A O 1
ATOM 2079 N N . SER A 1 271 ? 10.887 -6.830 -24.179 1.00 90.25 271 SER A N 1
ATOM 2080 C CA . SER A 1 271 ? 10.385 -8.191 -24.412 1.00 90.25 271 SER A CA 1
ATOM 2081 C C . SER A 1 271 ? 8.867 -8.355 -24.244 1.00 90.25 271 SER A C 1
ATOM 2083 O O . SER A 1 271 ? 8.334 -9.426 -24.543 1.00 90.25 271 SER A O 1
ATOM 2085 N N . LEU A 1 272 ? 8.165 -7.326 -23.753 1.00 89.56 272 LEU A N 1
ATOM 2086 C CA . LEU A 1 272 ? 6.704 -7.333 -23.657 1.00 89.56 272 LEU A CA 1
ATOM 2087 C C . LEU A 1 272 ? 6.061 -7.259 -25.052 1.00 89.56 272 LEU A C 1
ATOM 2089 O O . LEU A 1 272 ? 6.679 -6.791 -26.011 1.00 89.56 272 LEU A O 1
ATOM 2093 N N . ASP A 1 273 ? 4.798 -7.693 -25.155 1.00 88.00 273 ASP A N 1
ATOM 2094 C CA . ASP A 1 273 ? 4.003 -7.504 -26.376 1.00 88.00 273 ASP A CA 1
ATOM 2095 C C . ASP A 1 273 ? 4.048 -6.020 -26.791 1.00 88.00 273 ASP A C 1
ATOM 2097 O O . ASP A 1 273 ? 3.874 -5.159 -25.927 1.00 88.00 273 ASP A O 1
ATOM 2101 N N . PRO A 1 274 ? 4.276 -5.677 -28.071 1.00 83.56 274 PRO A N 1
ATOM 2102 C CA . PRO A 1 274 ? 4.316 -4.284 -28.518 1.00 83.56 274 PRO A CA 1
ATOM 2103 C C . PRO A 1 274 ? 3.063 -3.463 -28.184 1.00 83.56 274 PRO A C 1
ATOM 2105 O O . PRO A 1 274 ? 3.164 -2.247 -28.051 1.00 83.56 274 PRO A O 1
ATOM 2108 N N . HIS A 1 275 ? 1.905 -4.109 -28.033 1.00 85.56 275 HIS A N 1
ATOM 2109 C CA . HIS A 1 275 ? 0.642 -3.474 -27.647 1.00 85.56 275 HIS A CA 1
ATOM 2110 C C . HIS A 1 275 ? 0.443 -3.423 -26.127 1.00 85.56 275 HIS A C 1
ATOM 2112 O O . HIS A 1 275 ? -0.565 -2.899 -25.650 1.00 85.56 275 HIS A O 1
ATOM 2118 N N . HIS A 1 276 ? 1.367 -3.990 -25.349 1.00 89.19 276 HIS A N 1
ATOM 2119 C CA . HIS A 1 276 ? 1.325 -3.917 -23.899 1.00 89.19 276 HIS A CA 1
ATOM 2120 C C . HIS A 1 276 ? 1.517 -2.458 -23.448 1.00 89.19 276 HIS A C 1
ATOM 2122 O O . HIS A 1 276 ? 2.457 -1.811 -23.915 1.00 89.19 276 HIS A O 1
ATOM 2128 N N . PRO A 1 277 ? 0.716 -1.935 -22.499 1.00 86.38 277 PRO A N 1
ATOM 2129 C CA . PRO A 1 277 ? 0.791 -0.529 -22.081 1.00 86.38 277 PRO A CA 1
ATOM 2130 C C . PRO A 1 277 ? 2.181 -0.083 -21.615 1.00 86.38 277 PRO A C 1
ATOM 2132 O O . PRO A 1 277 ? 2.593 1.040 -21.867 1.00 86.38 277 PRO A O 1
ATOM 2135 N N . LEU A 1 278 ? 2.931 -0.981 -20.972 1.00 88.50 278 LEU A N 1
ATOM 2136 C CA . LEU A 1 278 ? 4.303 -0.713 -20.529 1.00 88.50 278 LEU A CA 1
ATOM 2137 C C . LEU A 1 278 ? 5.384 -0.868 -21.604 1.00 88.50 278 LEU A C 1
ATOM 2139 O O . LEU A 1 278 ? 6.534 -0.531 -21.341 1.00 88.50 278 LEU A O 1
ATOM 2143 N N . ALA A 1 279 ? 5.075 -1.386 -22.794 1.00 86.75 279 ALA A N 1
ATOM 2144 C CA . ALA A 1 279 ? 6.097 -1.578 -23.819 1.00 86.75 279 ALA A CA 1
ATOM 2145 C C . ALA A 1 279 ? 6.744 -0.237 -24.208 1.00 86.75 279 ALA A C 1
ATOM 2147 O O . ALA A 1 279 ? 7.958 -0.162 -24.382 1.00 86.75 279 ALA A O 1
ATOM 2148 N N . SER A 1 280 ? 5.965 0.842 -24.270 1.00 83.62 280 SER A N 1
ATOM 2149 C CA . SER A 1 280 ? 6.459 2.189 -24.573 1.00 83.62 280 SER A CA 1
ATOM 2150 C C . SER A 1 280 ? 7.465 2.719 -23.539 1.00 83.62 280 SER A C 1
ATOM 2152 O O . SER A 1 280 ? 8.405 3.423 -23.914 1.00 83.62 280 SER A O 1
ATOM 2154 N N . GLN A 1 281 ? 7.361 2.298 -22.271 1.00 87.94 281 GLN A N 1
ATOM 2155 C CA . GLN A 1 281 ? 8.287 2.695 -21.202 1.00 87.94 281 GLN A CA 1
ATOM 2156 C C . GLN A 1 281 ? 9.728 2.237 -21.451 1.00 87.94 281 GLN A C 1
ATOM 2158 O O . GLN A 1 281 ? 10.660 2.836 -20.915 1.00 87.94 281 GLN A O 1
ATOM 2163 N N . SER A 1 282 ? 9.950 1.239 -22.317 1.00 90.50 282 SER A N 1
ATOM 2164 C CA . SER A 1 282 ? 11.304 0.834 -22.706 1.00 90.50 282 SER A CA 1
ATOM 2165 C C . SER A 1 282 ? 12.107 2.001 -23.296 1.00 90.50 282 SER A C 1
ATOM 2167 O O . SER A 1 282 ? 13.315 2.067 -23.110 1.00 90.50 282 SER A O 1
ATOM 2169 N N . LEU A 1 283 ? 11.457 2.940 -23.993 1.00 89.00 283 LEU A N 1
ATOM 2170 C CA . LEU A 1 283 ? 12.129 4.100 -24.586 1.00 89.00 283 LEU A CA 1
ATOM 2171 C C . LEU A 1 283 ? 12.479 5.161 -23.546 1.00 89.00 283 LEU A C 1
ATOM 2173 O O . LEU A 1 283 ? 13.558 5.733 -23.627 1.00 89.00 283 LEU A O 1
ATOM 2177 N N . HIS A 1 284 ? 11.617 5.391 -22.554 1.00 89.25 284 HIS A N 1
ATOM 2178 C CA . HIS A 1 284 ? 11.910 6.320 -21.459 1.00 89.25 284 HIS A CA 1
ATOM 2179 C C . HIS A 1 284 ? 13.054 5.811 -20.577 1.00 89.25 284 HIS A C 1
ATOM 2181 O O . HIS A 1 284 ? 13.970 6.568 -20.265 1.00 89.25 284 HIS A O 1
ATOM 2187 N N . VAL A 1 285 ? 13.051 4.515 -20.245 1.00 89.19 285 VAL A N 1
ATOM 2188 C CA . VAL A 1 285 ? 14.168 3.878 -19.527 1.00 89.19 285 VAL A CA 1
ATOM 2189 C C . VAL A 1 285 ? 15.443 3.914 -20.372 1.00 89.19 285 VAL A C 1
ATOM 2191 O O . VAL A 1 285 ? 16.511 4.241 -19.862 1.00 89.19 285 VAL A O 1
ATOM 2194 N N . GLY A 1 286 ? 15.335 3.633 -21.674 1.00 89.50 286 GLY A N 1
ATOM 2195 C CA . GLY A 1 286 ? 16.456 3.741 -22.606 1.00 89.50 286 GLY A CA 1
ATOM 2196 C C . GLY A 1 286 ? 17.037 5.155 -22.671 1.00 89.50 286 GLY A C 1
ATOM 2197 O O . GLY A 1 286 ? 18.250 5.309 -22.631 1.00 89.50 286 GLY A O 1
ATOM 2198 N N . ALA A 1 287 ? 16.196 6.188 -22.735 1.00 88.56 287 ALA A N 1
ATOM 2199 C CA . ALA A 1 287 ? 16.644 7.578 -22.783 1.00 88.56 287 ALA A CA 1
ATOM 2200 C C . ALA A 1 287 ? 17.421 7.956 -21.513 1.00 88.56 287 ALA A C 1
ATOM 2202 O O . ALA A 1 287 ? 18.530 8.470 -21.610 1.00 88.56 287 ALA A O 1
ATOM 2203 N N . ALA A 1 288 ? 16.899 7.603 -20.334 1.00 86.94 288 ALA A N 1
ATOM 2204 C CA . ALA A 1 288 ? 17.569 7.865 -19.060 1.00 86.94 288 ALA A CA 1
ATOM 2205 C C . ALA A 1 288 ? 18.934 7.153 -18.942 1.00 86.94 288 ALA A C 1
ATOM 2207 O O . ALA A 1 288 ? 19.905 7.738 -18.466 1.00 86.94 288 ALA A O 1
ATOM 2208 N N . LEU A 1 289 ? 19.031 5.903 -19.412 1.00 86.94 289 LEU A N 1
ATOM 2209 C CA . LEU A 1 289 ? 20.299 5.159 -19.465 1.00 86.94 289 LEU A CA 1
ATOM 2210 C C . LEU A 1 289 ? 21.285 5.725 -20.488 1.00 86.94 289 LEU A C 1
ATOM 2212 O O . LEU A 1 289 ? 22.495 5.613 -20.306 1.00 86.94 289 LEU A O 1
ATOM 2216 N N . CYS A 1 290 ? 20.776 6.280 -21.586 1.00 87.62 290 CYS A N 1
ATOM 2217 C CA . CYS A 1 290 ? 21.609 6.923 -22.587 1.00 87.62 290 CYS A CA 1
ATOM 2218 C C . CYS A 1 290 ? 22.230 8.209 -22.027 1.00 87.62 290 CYS A C 1
ATOM 2220 O O . CYS A 1 290 ? 23.441 8.399 -22.129 1.00 87.62 290 CYS A O 1
ATOM 2222 N N . ASP A 1 291 ? 21.427 9.024 -21.338 1.00 85.31 291 ASP A N 1
ATOM 2223 C CA . ASP A 1 291 ? 21.879 10.254 -20.683 1.00 85.31 291 ASP A CA 1
ATOM 2224 C C . ASP A 1 291 ? 22.913 9.995 -19.573 1.00 85.31 291 ASP A C 1
ATOM 2226 O O . ASP A 1 291 ? 23.803 10.820 -19.357 1.00 85.31 291 ASP A O 1
ATOM 2230 N N . SER A 1 292 ? 22.835 8.855 -18.870 1.00 82.06 292 SER A N 1
ATOM 2231 C CA . SER A 1 292 ? 23.810 8.519 -17.823 1.00 82.06 292 SER A CA 1
ATOM 2232 C C . SER A 1 292 ? 25.190 8.143 -18.376 1.00 82.06 292 SER A C 1
ATOM 2234 O O . SER A 1 292 ? 26.192 8.293 -17.677 1.00 82.06 292 SER A O 1
ATOM 2236 N N . GLY A 1 293 ? 25.267 7.664 -19.623 1.00 78.81 293 GLY A N 1
ATOM 2237 C CA . GLY A 1 293 ? 26.512 7.231 -20.266 1.00 78.81 293 GLY A CA 1
ATOM 2238 C C . GLY A 1 293 ? 27.123 5.945 -19.686 1.00 78.81 293 GLY A C 1
ATOM 2239 O O . GLY A 1 293 ? 28.250 5.593 -20.032 1.00 78.81 293 GLY A O 1
ATOM 2240 N N . GLU A 1 294 ? 26.405 5.238 -18.809 1.00 76.00 294 GLU A N 1
ATOM 2241 C CA . GLU A 1 294 ? 26.905 4.044 -18.108 1.00 76.00 294 GLU A CA 1
ATOM 2242 C C . GLU A 1 294 ? 26.631 2.730 -18.870 1.00 76.00 294 GLU A C 1
ATOM 2244 O O . GLU A 1 294 ? 27.201 1.689 -18.538 1.00 76.00 294 GLU A O 1
ATOM 2249 N N . ALA A 1 295 ? 25.784 2.759 -19.907 1.00 80.25 295 ALA A N 1
ATOM 2250 C CA . ALA A 1 295 ? 25.373 1.585 -20.678 1.00 80.25 295 ALA A CA 1
ATOM 2251 C C . ALA A 1 295 ? 26.131 1.441 -22.013 1.00 80.25 295 ALA A C 1
ATOM 2253 O O . ALA A 1 295 ? 26.430 2.417 -22.699 1.00 80.25 295 ALA A O 1
ATOM 2254 N N . SER A 1 296 ? 26.413 0.199 -22.423 1.00 80.75 296 SER A N 1
ATOM 2255 C CA . SER A 1 296 ? 27.020 -0.095 -23.731 1.00 80.75 296 SER A CA 1
ATOM 2256 C C . SER A 1 296 ? 25.988 -0.037 -24.865 1.00 80.75 296 SER A C 1
ATOM 2258 O O . SER A 1 296 ? 24.803 -0.282 -24.638 1.00 80.75 296 SER A O 1
ATOM 2260 N N . ALA A 1 297 ? 26.435 0.185 -26.107 1.00 77.38 297 ALA A N 1
ATOM 2261 C CA . ALA A 1 297 ? 25.563 0.210 -27.291 1.00 77.38 297 ALA A CA 1
ATOM 2262 C C . ALA A 1 297 ? 24.698 -1.064 -27.447 1.00 77.38 297 ALA A C 1
ATOM 2264 O O . ALA A 1 297 ? 23.545 -0.991 -27.868 1.00 77.38 297 ALA A O 1
ATOM 2265 N N . GLU A 1 298 ? 25.216 -2.232 -27.044 1.00 83.94 298 GLU A N 1
ATOM 2266 C CA . GLU A 1 298 ? 24.481 -3.509 -27.067 1.00 83.94 298 GLU A CA 1
ATOM 2267 C C . GLU A 1 298 ? 23.228 -3.499 -26.175 1.00 83.94 298 GLU A C 1
ATOM 2269 O O . GLU A 1 298 ? 22.247 -4.178 -26.479 1.00 83.94 298 GLU A O 1
ATOM 2274 N N . THR A 1 299 ? 23.224 -2.684 -25.115 1.00 86.00 299 THR A N 1
ATOM 2275 C CA . THR A 1 299 ? 22.100 -2.539 -24.176 1.00 86.00 299 THR A CA 1
ATOM 2276 C C . THR A 1 299 ? 20.843 -2.019 -24.880 1.00 86.00 299 THR A C 1
ATOM 2278 O O . THR A 1 299 ? 19.731 -2.413 -24.536 1.00 86.00 299 THR A O 1
ATOM 2281 N N . PHE A 1 300 ? 21.008 -1.188 -25.914 1.00 88.56 300 PHE A N 1
ATOM 2282 C CA . PHE A 1 300 ? 19.915 -0.529 -26.636 1.00 88.56 300 PHE A CA 1
ATOM 2283 C C . PHE A 1 300 ? 19.393 -1.327 -27.842 1.00 88.56 300 PHE A C 1
ATOM 2285 O O . PHE A 1 300 ? 18.357 -0.977 -28.414 1.00 88.56 300 PHE A O 1
ATOM 2292 N N . ALA A 1 301 ? 20.050 -2.432 -28.214 1.00 87.44 301 ALA A N 1
ATOM 2293 C CA . ALA A 1 301 ? 19.639 -3.276 -29.338 1.00 87.44 301 ALA A CA 1
ATOM 2294 C C . ALA A 1 301 ? 18.155 -3.721 -29.294 1.00 87.44 301 ALA A C 1
ATOM 2296 O O . ALA A 1 301 ? 17.507 -3.672 -30.345 1.00 87.44 301 ALA A O 1
ATOM 2297 N N . PRO A 1 302 ? 17.564 -4.087 -28.130 1.00 89.12 302 PRO A N 1
ATOM 2298 C CA . PRO A 1 302 ? 16.165 -4.523 -28.053 1.00 89.12 302 PRO A CA 1
ATOM 2299 C C . PRO A 1 302 ? 15.136 -3.450 -28.432 1.00 89.12 302 PRO A C 1
ATOM 2301 O O . PRO A 1 302 ? 14.042 -3.789 -28.876 1.00 89.12 302 PRO A O 1
ATOM 2304 N N . ILE A 1 303 ? 15.464 -2.163 -28.269 1.00 90.00 303 ILE A N 1
ATOM 2305 C CA . ILE A 1 303 ? 14.533 -1.051 -28.531 1.00 90.00 303 ILE A CA 1
ATOM 2306 C C . ILE A 1 303 ? 14.805 -0.320 -29.847 1.00 90.00 303 ILE A C 1
ATOM 2308 O O . ILE A 1 303 ? 14.009 0.531 -30.243 1.00 90.00 303 ILE A O 1
ATOM 2312 N N . ARG A 1 304 ? 15.884 -0.674 -30.557 1.00 88.62 304 ARG A N 1
ATOM 2313 C CA . ARG A 1 304 ? 16.322 0.006 -31.784 1.00 88.62 304 ARG A CA 1
ATOM 2314 C C . ARG A 1 304 ? 15.217 0.139 -32.833 1.00 88.62 304 ARG A C 1
ATOM 2316 O O . ARG A 1 304 ? 14.975 1.234 -33.325 1.00 88.62 304 ARG A O 1
ATOM 2323 N N . GLY A 1 305 ? 14.553 -0.967 -33.180 1.00 87.69 305 GLY A N 1
ATOM 2324 C CA . GLY A 1 305 ? 13.507 -0.962 -34.213 1.00 87.69 305 GLY A CA 1
ATOM 2325 C C . GLY A 1 305 ? 12.345 -0.034 -33.850 1.00 87.69 305 GLY A C 1
ATOM 2326 O O . GLY A 1 305 ? 11.930 0.789 -34.655 1.00 87.69 305 GLY A O 1
ATOM 2327 N N . ARG A 1 306 ? 11.909 -0.083 -32.586 1.00 88.38 306 ARG A N 1
ATOM 2328 C CA . ARG A 1 306 ? 10.840 0.776 -32.064 1.00 88.38 306 ARG A CA 1
ATOM 2329 C C . ARG A 1 306 ? 11.234 2.258 -32.067 1.00 88.38 306 ARG A C 1
ATOM 2331 O O . ARG A 1 306 ? 10.411 3.100 -32.412 1.00 88.38 306 ARG A O 1
ATOM 2338 N N . ALA A 1 307 ? 12.478 2.576 -31.704 1.00 88.94 307 ALA A N 1
ATOM 2339 C CA . ALA A 1 307 ? 12.991 3.943 -31.762 1.00 88.94 307 ALA A CA 1
ATOM 2340 C C . ALA A 1 307 ? 13.011 4.474 -33.207 1.00 88.94 307 ALA A C 1
ATOM 2342 O O . ALA A 1 307 ? 12.538 5.579 -33.459 1.00 88.94 307 ALA A O 1
ATOM 2343 N N . LEU A 1 308 ? 13.478 3.667 -34.166 1.00 89.00 308 LEU A N 1
ATOM 2344 C CA . LEU A 1 308 ? 13.482 4.016 -35.591 1.00 89.00 308 LEU A CA 1
ATOM 2345 C C . LEU A 1 308 ? 12.076 4.292 -36.136 1.00 89.00 308 LEU A C 1
ATOM 2347 O O . LEU A 1 308 ? 11.879 5.295 -36.821 1.00 89.00 308 LEU A O 1
ATOM 2351 N N . ASP A 1 309 ? 11.103 3.438 -35.818 1.00 89.44 309 ASP A N 1
ATOM 2352 C CA . ASP A 1 309 ? 9.721 3.602 -36.281 1.00 89.44 309 ASP A CA 1
ATOM 2353 C C . ASP A 1 309 ? 9.107 4.915 -35.764 1.00 89.44 309 ASP A C 1
ATOM 2355 O O . ASP A 1 309 ? 8.496 5.670 -36.526 1.00 89.44 309 ASP A O 1
ATOM 2359 N N . LEU A 1 310 ? 9.345 5.249 -34.492 1.00 89.88 310 LEU A N 1
ATOM 2360 C CA . LEU A 1 310 ? 8.884 6.508 -33.901 1.00 89.88 310 LEU A CA 1
ATOM 2361 C C . LEU A 1 310 ? 9.596 7.732 -34.479 1.00 89.88 310 LEU A C 1
ATOM 2363 O O . LEU A 1 310 ? 8.945 8.750 -34.722 1.00 89.88 310 LEU A O 1
ATOM 2367 N N . ILE A 1 311 ? 10.904 7.648 -34.747 1.00 88.38 311 ILE A N 1
ATOM 2368 C CA . ILE A 1 311 ? 11.654 8.737 -35.389 1.00 88.38 311 ILE A CA 1
ATOM 2369 C C . ILE A 1 311 ? 11.114 9.001 -36.802 1.00 88.38 311 ILE A C 1
ATOM 2371 O O . ILE A 1 311 ? 10.982 10.164 -37.180 1.00 88.38 311 ILE A O 1
ATOM 2375 N N . ARG A 1 312 ? 10.753 7.955 -37.555 1.00 88.94 312 ARG A N 1
ATOM 2376 C CA . ARG A 1 312 ? 10.281 8.068 -38.946 1.00 88.94 312 ARG A CA 1
ATOM 2377 C C . ARG A 1 312 ? 8.848 8.585 -39.085 1.00 88.94 312 ARG A C 1
ATOM 2379 O O . ARG A 1 312 ? 8.551 9.227 -40.086 1.00 88.94 312 ARG A O 1
ATOM 2386 N N . GLY A 1 313 ? 7.963 8.306 -38.129 1.00 85.38 313 GLY A N 1
ATOM 2387 C CA . GLY A 1 313 ? 6.548 8.670 -38.283 1.00 85.38 313 GLY A CA 1
ATOM 2388 C C . GLY A 1 313 ? 5.689 8.556 -37.029 1.00 85.38 313 GLY A C 1
ATOM 2389 O O . GLY A 1 313 ? 4.474 8.448 -37.145 1.00 85.38 313 GLY A O 1
ATOM 2390 N N . GLY A 1 314 ? 6.293 8.542 -35.840 1.00 85.88 314 GLY A N 1
ATOM 2391 C CA . GLY A 1 314 ? 5.554 8.504 -34.580 1.00 85.88 314 GLY A CA 1
ATOM 2392 C C . GLY A 1 314 ? 4.736 9.776 -34.345 1.00 85.88 314 GLY A C 1
ATOM 2393 O O . GLY A 1 314 ? 5.259 10.883 -34.489 1.00 85.88 314 GLY A O 1
ATOM 2394 N N . GLU A 1 315 ? 3.474 9.598 -33.950 1.00 85.06 315 GLU A N 1
ATOM 2395 C CA . GLU A 1 315 ? 2.537 10.687 -33.623 1.00 85.06 315 GLU A CA 1
ATOM 2396 C C . GLU A 1 315 ? 2.607 11.115 -32.145 1.00 85.06 315 GLU A C 1
ATOM 2398 O O . GLU A 1 315 ? 2.266 12.248 -31.815 1.00 85.06 315 GLU A O 1
ATOM 2403 N N . ASP A 1 316 ? 3.067 10.231 -31.252 1.00 87.56 316 ASP A N 1
ATOM 2404 C CA . ASP A 1 316 ? 3.214 10.526 -29.822 1.00 87.56 316 ASP A CA 1
ATOM 2405 C C . ASP A 1 316 ? 4.502 11.317 -29.563 1.00 87.56 316 ASP A C 1
ATOM 2407 O O . ASP A 1 316 ? 5.610 10.777 -29.616 1.00 87.56 316 ASP A O 1
ATOM 2411 N N . GLU A 1 317 ? 4.350 12.610 -29.276 1.00 87.75 317 GLU A N 1
ATOM 2412 C CA . GLU A 1 317 ? 5.460 13.542 -29.076 1.00 87.75 317 GLU A CA 1
ATOM 2413 C C . GLU A 1 317 ? 6.395 13.125 -27.926 1.00 87.75 317 GLU A C 1
ATOM 2415 O O . GLU A 1 317 ? 7.611 13.274 -28.046 1.00 87.75 317 GLU A O 1
ATOM 2420 N N . GLN A 1 318 ? 5.878 12.541 -26.839 1.00 86.88 318 GLN A N 1
ATOM 2421 C CA . GLN A 1 318 ? 6.718 12.129 -25.708 1.00 86.88 318 GLN A CA 1
ATOM 2422 C C . GLN A 1 318 ? 7.563 10.902 -26.052 1.00 86.88 318 GLN A C 1
ATOM 2424 O O . GLN A 1 318 ? 8.754 10.856 -25.727 1.00 86.88 318 GLN A O 1
ATOM 2429 N N . LEU A 1 319 ? 6.978 9.930 -26.754 1.00 86.62 319 LEU A N 1
ATOM 2430 C CA . LEU A 1 319 ? 7.700 8.737 -27.203 1.00 86.62 319 LEU A CA 1
ATOM 2431 C C . LEU A 1 319 ? 8.694 9.051 -28.317 1.00 86.62 319 LEU A C 1
ATOM 2433 O O . LEU A 1 319 ? 9.778 8.470 -28.359 1.00 86.62 319 LEU A O 1
ATOM 2437 N N . VAL A 1 320 ? 8.357 10.001 -29.186 1.00 90.19 320 VAL A N 1
ATOM 2438 C CA . VAL A 1 320 ? 9.282 10.565 -30.167 1.00 90.19 320 VAL A CA 1
ATOM 2439 C C . VAL A 1 320 ? 10.489 11.182 -29.473 1.00 90.19 320 VAL A C 1
ATOM 2441 O O . VAL A 1 320 ? 11.617 10.865 -29.842 1.00 90.19 320 VAL A O 1
ATOM 2444 N N . LEU A 1 321 ? 10.276 12.056 -28.484 1.00 90.19 321 LEU A N 1
ATOM 2445 C CA . LEU A 1 321 ? 11.372 12.719 -27.774 1.00 90.19 321 LEU A CA 1
ATOM 2446 C C . LEU A 1 321 ? 12.273 11.696 -27.075 1.00 90.19 321 LEU A C 1
ATOM 2448 O O . LEU A 1 321 ? 13.494 11.800 -27.162 1.00 90.19 321 LEU A O 1
ATOM 2452 N N . ALA A 1 322 ? 11.685 10.665 -26.463 1.00 89.00 322 ALA A N 1
ATOM 2453 C CA . ALA A 1 322 ? 12.442 9.562 -25.878 1.00 89.00 322 ALA A CA 1
ATOM 2454 C C . ALA A 1 322 ? 13.239 8.772 -26.935 1.00 89.00 322 ALA A C 1
ATOM 2456 O O . ALA A 1 322 ? 14.410 8.466 -26.722 1.00 89.00 322 ALA A O 1
ATOM 2457 N N . ALA A 1 323 ? 12.648 8.479 -28.098 1.00 89.94 323 ALA A N 1
ATOM 2458 C CA . ALA A 1 323 ? 13.336 7.799 -29.197 1.00 89.94 323 ALA A CA 1
ATOM 2459 C C . ALA A 1 323 ? 14.500 8.630 -29.766 1.00 89.94 323 ALA A C 1
ATOM 2461 O O . ALA A 1 323 ? 15.565 8.082 -30.053 1.00 89.94 323 ALA A O 1
ATOM 2462 N N . VAL A 1 324 ? 14.325 9.950 -29.884 1.00 89.50 324 VAL A N 1
ATOM 2463 C CA . VAL A 1 324 ? 15.389 10.881 -30.285 1.00 89.50 324 VAL A CA 1
ATOM 2464 C C . VAL A 1 324 ? 16.494 10.929 -29.227 1.00 89.50 324 VAL A C 1
ATOM 2466 O O . VAL A 1 324 ? 17.661 10.869 -29.594 1.00 89.50 324 VAL A O 1
ATOM 2469 N N . ALA A 1 325 ? 16.173 10.955 -27.932 1.00 89.06 325 ALA A N 1
ATOM 2470 C CA . ALA A 1 325 ? 17.188 10.918 -26.875 1.00 89.06 325 ALA A CA 1
ATOM 2471 C C . ALA A 1 325 ? 18.031 9.628 -26.930 1.00 89.06 325 ALA A C 1
ATOM 2473 O O . ALA A 1 325 ? 19.258 9.683 -26.925 1.00 89.06 325 ALA A O 1
ATOM 2474 N N . VAL A 1 326 ? 17.389 8.467 -27.103 1.00 89.50 326 VAL A N 1
ATOM 2475 C CA . VAL A 1 326 ? 18.086 7.174 -27.260 1.00 89.50 326 VAL A CA 1
ATOM 2476 C C . VAL A 1 326 ? 18.991 7.142 -28.495 1.00 89.50 326 VAL A C 1
ATOM 2478 O O . VAL A 1 326 ? 20.001 6.436 -28.503 1.00 89.50 326 VAL A O 1
ATOM 2481 N N . SER A 1 327 ? 18.648 7.887 -29.549 1.00 86.75 327 SER A N 1
ATOM 2482 C CA . SER A 1 327 ? 19.375 7.849 -30.819 1.00 86.75 327 SER A CA 1
ATOM 2483 C C . SER A 1 327 ? 20.851 8.239 -30.693 1.00 86.75 327 SER A C 1
ATOM 2485 O O . SER A 1 327 ? 21.668 7.662 -31.407 1.00 86.75 327 SER A O 1
ATOM 2487 N N . ALA A 1 328 ? 21.201 9.101 -29.727 1.00 83.81 328 ALA A N 1
ATOM 2488 C CA . ALA A 1 328 ? 22.581 9.478 -29.409 1.00 83.81 328 ALA A CA 1
ATOM 2489 C C . ALA A 1 328 ? 23.447 8.254 -29.046 1.00 83.81 328 ALA A C 1
ATOM 2491 O O . ALA A 1 328 ? 24.598 8.127 -29.458 1.00 83.81 328 ALA A O 1
ATOM 2492 N N . CYS A 1 329 ? 22.863 7.283 -28.341 1.00 86.88 329 CYS A N 1
ATOM 2493 C CA . CYS A 1 329 ? 23.526 6.029 -27.978 1.00 86.88 329 CYS A CA 1
ATOM 2494 C C . CYS A 1 329 ? 23.448 4.951 -29.068 1.00 86.88 329 CYS A C 1
ATOM 2496 O O . CYS A 1 329 ? 24.027 3.873 -28.921 1.00 86.88 329 CYS A O 1
ATOM 2498 N N . LEU A 1 330 ? 22.758 5.243 -30.174 1.00 81.62 330 LEU A N 1
ATOM 2499 C CA . LEU A 1 330 ? 22.649 4.408 -31.368 1.00 81.62 330 LEU A CA 1
ATOM 2500 C C . LEU A 1 330 ? 23.368 5.025 -32.583 1.00 81.62 330 LEU A C 1
ATOM 2502 O O . LEU A 1 330 ? 23.271 4.468 -33.671 1.00 81.62 330 LEU A O 1
ATOM 2506 N N . GLU A 1 331 ? 24.099 6.137 -32.428 1.00 66.75 331 GLU A N 1
ATOM 2507 C CA . GLU A 1 331 ? 24.653 6.960 -33.526 1.00 66.75 331 GLU A CA 1
ATOM 2508 C C . GLU A 1 331 ? 25.563 6.221 -34.519 1.00 66.75 331 GLU A C 1
ATOM 2510 O O . GLU A 1 331 ? 25.752 6.677 -35.644 1.00 66.75 331 GLU A O 1
ATOM 2515 N N . GLN A 1 332 ? 26.121 5.069 -34.140 1.00 69.00 332 GLN A N 1
ATOM 2516 C CA . GLN A 1 332 ? 26.902 4.231 -35.058 1.00 69.00 332 GLN A CA 1
ATOM 2517 C C . GLN A 1 332 ? 26.025 3.486 -36.085 1.00 69.00 332 GLN A C 1
ATOM 2519 O O . GLN A 1 332 ? 26.555 2.881 -37.019 1.00 69.00 332 GLN A O 1
ATOM 2524 N N . ASP A 1 333 ? 24.699 3.522 -35.933 1.00 71.69 333 ASP A N 1
ATOM 2525 C CA . ASP A 1 333 ? 23.737 2.905 -36.837 1.00 71.69 333 ASP A CA 1
ATOM 2526 C C . ASP A 1 333 ? 23.297 3.893 -37.930 1.00 71.69 333 ASP A C 1
ATOM 2528 O O . ASP A 1 333 ? 22.584 4.872 -37.695 1.00 71.69 333 ASP A O 1
ATOM 2532 N N . ARG A 1 334 ? 23.714 3.602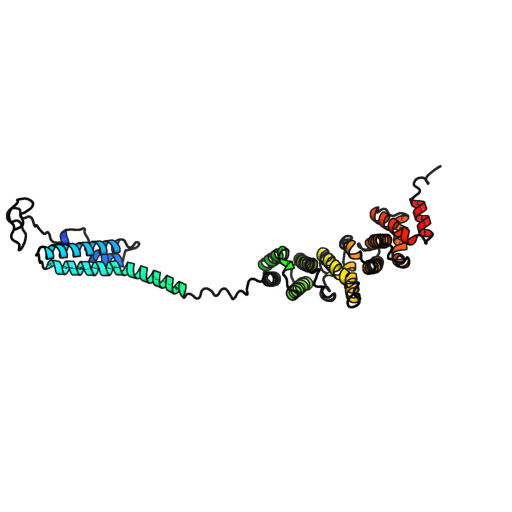 -39.166 1.00 78.94 334 ARG A N 1
ATOM 2533 C CA . ARG A 1 334 ? 23.438 4.419 -40.353 1.00 78.94 334 ARG A CA 1
ATOM 2534 C C . ARG A 1 334 ? 21.942 4.688 -40.556 1.00 78.94 334 ARG A C 1
ATOM 2536 O O . ARG A 1 334 ? 21.581 5.776 -41.000 1.00 78.94 334 ARG A O 1
ATOM 2543 N N . GLU A 1 335 ? 21.078 3.726 -40.235 1.00 80.12 335 GLU A N 1
ATOM 2544 C CA . GLU A 1 335 ? 19.631 3.880 -40.422 1.00 80.12 335 GLU A CA 1
ATOM 2545 C C . GLU A 1 335 ? 19.026 4.913 -39.463 1.00 80.12 335 GLU A C 1
ATOM 2547 O O . GLU A 1 335 ? 18.036 5.565 -39.806 1.00 80.12 335 GLU A O 1
ATOM 2552 N N . VAL A 1 336 ? 19.625 5.076 -38.278 1.00 78.81 336 VAL A N 1
ATOM 2553 C CA . VAL A 1 336 ? 19.213 6.064 -37.272 1.00 78.81 336 VAL A CA 1
ATOM 2554 C C . VAL A 1 336 ? 19.614 7.464 -37.725 1.00 78.81 336 VAL A C 1
ATOM 2556 O O . VAL A 1 336 ? 18.783 8.371 -37.705 1.00 78.81 336 VAL A O 1
ATOM 2559 N N . THR A 1 337 ? 20.846 7.634 -38.213 1.00 79.75 337 THR A N 1
ATOM 2560 C CA . THR A 1 337 ? 21.322 8.917 -38.753 1.00 79.75 337 THR A CA 1
ATOM 2561 C C . THR A 1 337 ? 20.467 9.394 -39.931 1.00 79.75 337 THR A C 1
ATOM 2563 O O . THR A 1 337 ? 20.080 10.561 -39.978 1.00 79.75 337 THR A O 1
ATOM 2566 N N . GLU A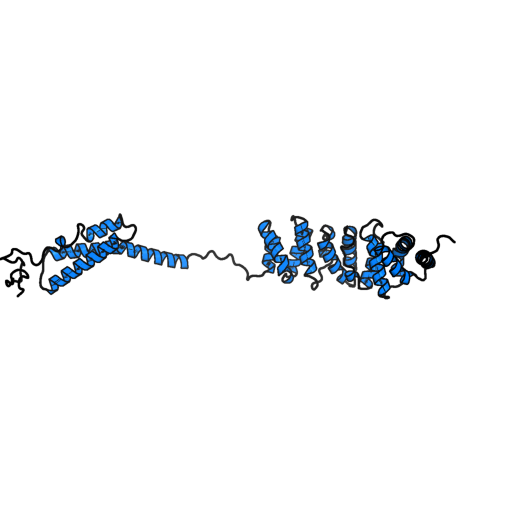 1 338 ? 20.133 8.497 -40.866 1.00 83.12 338 GLU A N 1
ATOM 2567 C CA . GLU A 1 338 ? 19.280 8.817 -42.020 1.00 83.12 338 GLU A CA 1
ATOM 2568 C C . GLU A 1 338 ? 17.854 9.205 -41.583 1.00 83.12 338 GLU A C 1
ATOM 2570 O O . GLU A 1 338 ? 17.295 10.177 -42.092 1.00 83.12 338 GLU A O 1
ATOM 2575 N N . ALA A 1 339 ? 17.276 8.504 -40.600 1.00 82.19 339 ALA A N 1
ATOM 2576 C CA . ALA A 1 339 ? 15.944 8.816 -40.078 1.00 82.19 339 ALA A CA 1
ATOM 2577 C C . ALA A 1 339 ? 15.883 10.175 -39.351 1.00 82.19 339 ALA A C 1
ATOM 2579 O O . ALA A 1 339 ? 14.916 10.917 -39.523 1.00 82.19 339 ALA A O 1
ATOM 2580 N N . LEU A 1 340 ? 16.912 10.524 -38.571 1.00 81.25 340 LEU A N 1
ATOM 2581 C CA . LEU A 1 340 ? 17.007 11.826 -37.900 1.00 81.25 340 LEU A CA 1
ATOM 2582 C C . LEU A 1 340 ? 17.158 12.978 -38.897 1.00 81.25 340 LEU A C 1
ATOM 2584 O O . LEU A 1 340 ? 16.516 14.013 -38.728 1.00 81.25 340 LEU A O 1
ATOM 2588 N N . ALA A 1 341 ? 17.967 12.790 -39.945 1.00 82.88 341 ALA A N 1
ATOM 2589 C CA . ALA A 1 341 ? 18.159 13.793 -40.990 1.00 82.88 341 ALA A CA 1
ATOM 2590 C C . ALA A 1 341 ? 16.844 14.121 -41.713 1.00 82.88 341 ALA A C 1
ATOM 2592 O O . ALA A 1 341 ? 16.535 15.289 -41.911 1.00 82.88 341 ALA A O 1
ATOM 2593 N N . LEU A 1 342 ? 16.035 13.104 -42.028 1.00 82.19 342 LEU A N 1
ATOM 2594 C CA . LEU A 1 342 ? 14.718 13.282 -42.650 1.00 82.19 342 LEU A CA 1
ATOM 2595 C C . LEU A 1 342 ? 13.702 13.980 -41.732 1.00 82.19 342 LEU A C 1
ATOM 2597 O O . LEU A 1 342 ? 12.791 14.639 -42.223 1.00 82.19 342 LEU A O 1
ATOM 2601 N N . ARG A 1 343 ? 13.838 13.844 -40.406 1.00 78.62 343 ARG A N 1
ATOM 2602 C CA . ARG A 1 343 ? 12.950 14.493 -39.427 1.00 78.62 343 ARG A CA 1
ATOM 2603 C C . ARG A 1 343 ? 13.347 15.940 -39.129 1.00 78.62 343 ARG A C 1
ATOM 2605 O O . ARG A 1 343 ? 12.481 16.774 -38.884 1.00 78.62 343 ARG A O 1
ATOM 2612 N N . GLY A 1 344 ? 14.649 16.224 -39.112 1.00 67.19 344 GLY A N 1
ATOM 2613 C CA . GLY A 1 344 ? 15.213 17.552 -38.863 1.00 67.19 344 GLY A CA 1
ATOM 2614 C C . GLY A 1 344 ? 15.107 18.520 -40.044 1.00 67.19 344 GLY A C 1
ATOM 2615 O O . GLY A 1 344 ? 15.558 19.655 -39.913 1.00 67.19 344 GLY A O 1
ATOM 2616 N N . ASP A 1 345 ? 14.525 18.086 -41.165 1.00 50.81 345 ASP A N 1
ATOM 2617 C CA . ASP A 1 345 ? 14.365 18.867 -42.390 1.00 50.81 345 ASP A CA 1
ATOM 2618 C C . ASP A 1 345 ? 12.900 19.339 -42.543 1.00 50.81 345 ASP A C 1
ATOM 2620 O O . ASP A 1 345 ? 12.080 18.660 -43.165 1.00 50.81 345 ASP A O 1
ATOM 2624 N N . PRO A 1 346 ? 12.503 20.482 -41.945 1.00 49.06 346 PRO A N 1
ATOM 2625 C CA . PRO A 1 346 ? 11.139 20.996 -42.061 1.00 49.06 346 PRO A CA 1
ATOM 2626 C C . PRO A 1 346 ? 10.831 21.622 -43.437 1.00 49.06 346 PRO A C 1
ATOM 2628 O O . PRO A 1 346 ? 9.696 22.041 -43.656 1.00 49.06 346 PRO A O 1
ATOM 2631 N N . GLU A 1 347 ? 11.793 21.691 -44.370 1.00 44.22 347 GLU A N 1
ATOM 2632 C CA . GLU A 1 347 ? 11.655 22.362 -45.678 1.00 44.22 347 GLU A CA 1
ATOM 2633 C C . GLU A 1 347 ? 12.063 21.483 -46.882 1.00 44.22 347 GLU A C 1
ATOM 2635 O O . GLU A 1 347 ? 12.635 21.956 -47.860 1.00 44.22 347 GLU A O 1
ATOM 2640 N N . GLY A 1 348 ? 11.711 20.196 -46.860 1.00 44.44 348 GLY A N 1
ATOM 2641 C CA . GLY A 1 348 ? 11.846 19.293 -48.016 1.00 44.44 348 GLY A CA 1
ATOM 2642 C C . GLY A 1 348 ? 10.615 19.212 -48.935 1.00 44.44 348 GLY A C 1
ATOM 2643 O O . GLY A 1 348 ? 10.488 18.249 -49.691 1.00 44.44 348 GLY A O 1
ATOM 2644 N N . GLY A 1 349 ? 9.674 20.159 -48.841 1.00 42.62 349 GLY A N 1
ATOM 2645 C CA . GLY A 1 349 ? 8.436 20.197 -49.628 1.00 42.62 349 GLY A CA 1
ATOM 2646 C C . GLY A 1 349 ? 8.378 21.403 -50.569 1.00 42.62 349 GLY A C 1
ATOM 2647 O O . GLY A 1 349 ? 8.108 22.512 -50.122 1.00 42.62 349 GLY A O 1
ATOM 2648 N N . ASP A 1 350 ? 8.588 21.139 -51.860 1.00 40.38 350 ASP A N 1
ATOM 2649 C CA . ASP A 1 350 ? 8.441 22.025 -53.028 1.00 40.38 350 ASP A CA 1
ATOM 2650 C C . ASP A 1 350 ? 9.287 23.312 -53.075 1.00 40.38 350 ASP A C 1
ATOM 2652 O O . ASP A 1 350 ? 8.825 24.391 -52.695 1.00 40.38 350 ASP A O 1
ATOM 2656 N N . ARG A 1 351 ? 10.453 23.221 -53.741 1.00 34.16 351 ARG A N 1
ATOM 2657 C CA . ARG A 1 351 ? 10.829 24.107 -54.864 1.00 34.16 351 ARG A CA 1
ATOM 2658 C C . ARG A 1 351 ? 11.699 23.406 -55.899 1.00 34.16 351 ARG A C 1
ATOM 2660 O O . ARG A 1 351 ? 12.733 22.828 -55.504 1.00 34.16 351 ARG A O 1
#

Foldseek 3Di:
DDADPPHGDDADDPQDQDPVPRDRPDPQLVVPDDDDFLLRLLVCCVPDPPPLPSLVVSLVRLVVLLVVLVVCVVVVDDDPSNVVSNVSSVNSNVSSVVVVVVVVVVVVVVVVVVVVVPPPPPPPDDPDQLLVQLLVQCPDPDPVSNVVSLVSLQPPVLSHDPVSLLSLLCCLQPNPDPLVSSLSSLLSSLVNCLPPLDALVSCVRLLVGALSNLQSLLLSLLVVCPPPVRNVSSLVSNLSNQQSDQALCSHPLVSLLPLSSLLSVLLSLLPDDCPRSNVLVSLVSLLSNLVVVPDALVSCVSCLVVLLVCLQDNPDPVSVVSSVSNLSSVVVDPSSVVSNVVNPCPPPPDD